Protein AF-A0A6P0NTL2-F1 (afdb_monomer_lite)

Radius of gyration: 44.3 Å; chains: 1; bounding box: 153×53×89 Å

Secondary structure (DSSP, 8-state):
------------------PPPP-HHHHHHHHHHHHHHHHHHHHTTPPP-HHHHHHHHTT-TT---HHHHHHHHHHHHHHHHHHHHHHHHHHHHHHHHHHHHHHHHHHHHHHHHTHHHHHHHHHHHHHHHHHHHHHHHTT-HHHHHHHHHHHHHHHHHHHSEEEETTEEEEEEEHHHH---PPEE-TTT--EE-GGGGGG-SS------TTSSHHHHHHHHHHHHHHHTTT----S-------THHHHHHHHHHHHTT-

pLDDT: mean 76.38, std 15.35, range [36.94, 97.38]

Sequence (258 aa):
MTLTIVLSWSWILPSYTQTPKPNIKSQQVIIQEIKDYAERHVENDKAMDSRLMIDLYEKNSVGLTTPKITKIYEEEYTRLKEEKDSNLWEKINDDIFYGLGWFAALALLILLVFKQAIDNWVTHFINTFGKWLYNQISGFELFWNFSLKRYKKGLINKHEPLKIPFRPNSSLSLQEIYVDLQFLEKANNEPINFYEIKKYNRLTIKGQPGAGKTLLLKYLVLSWAREKLKTSSNEDVPILLELYRLNDIEFSALNLKH

Structure (mmCIF, N/CA/C/O backbone):
data_AF-A0A6P0NTL2-F1
#
_entry.id   AF-A0A6P0NTL2-F1
#
loop_
_atom_site.group_PDB
_atom_site.id
_atom_site.type_symbol
_atom_site.label_atom_id
_atom_site.label_alt_id
_atom_site.label_comp_id
_atom_site.label_asym_id
_atom_site.label_entity_id
_atom_site.label_seq_id
_atom_site.pdbx_PDB_ins_code
_atom_site.Cartn_x
_atom_site.Cartn_y
_atom_site.Cartn_z
_atom_site.occupancy
_atom_site.B_iso_or_equiv
_atom_site.auth_seq_id
_atom_site.auth_comp_id
_atom_site.auth_asym_id
_atom_site.auth_atom_id
_atom_site.pdbx_PDB_model_num
ATOM 1 N N . MET A 1 1 ? 110.880 25.994 -41.266 1.00 43.38 1 MET A N 1
ATOM 2 C CA . MET A 1 1 ? 110.801 27.432 -40.911 1.00 43.38 1 MET A CA 1
ATOM 3 C C . MET A 1 1 ? 109.993 28.083 -42.024 1.00 43.38 1 MET A C 1
ATOM 5 O O . MET A 1 1 ? 110.368 27.862 -43.159 1.00 43.38 1 MET A O 1
ATOM 9 N N . THR A 1 2 ? 108.851 28.737 -41.845 1.00 36.94 2 THR A N 1
ATOM 10 C CA . THR A 1 2 ? 108.338 29.613 -40.779 1.00 36.94 2 THR A CA 1
ATOM 11 C C . THR A 1 2 ? 106.802 29.499 -40.672 1.00 36.94 2 THR A C 1
ATOM 13 O O . THR A 1 2 ? 106.148 28.906 -41.523 1.00 36.94 2 THR A O 1
ATOM 16 N N . LEU A 1 3 ? 106.259 30.030 -39.576 1.00 39.06 3 LEU A N 1
ATOM 17 C CA . LEU A 1 3 ? 104.885 29.934 -39.076 1.00 39.06 3 LEU A CA 1
ATOM 18 C C . LEU A 1 3 ? 104.180 31.296 -39.204 1.00 39.06 3 LEU A C 1
ATOM 20 O O . LEU A 1 3 ? 104.787 32.283 -38.805 1.00 39.06 3 LEU A O 1
ATOM 24 N N . THR A 1 4 ? 102.923 31.336 -39.670 1.00 41.62 4 THR A N 1
ATOM 25 C CA . THR A 1 4 ? 101.962 32.462 -39.519 1.00 41.62 4 THR A CA 1
ATOM 26 C C . THR A 1 4 ? 100.529 31.957 -39.797 1.00 41.62 4 THR A C 1
ATOM 28 O O . THR A 1 4 ? 100.196 31.615 -40.924 1.00 41.62 4 THR A O 1
ATOM 31 N N . ILE A 1 5 ? 99.760 31.579 -38.767 1.00 49.25 5 ILE A N 1
ATOM 32 C CA . ILE A 1 5 ? 98.671 32.335 -38.097 1.00 49.25 5 ILE A CA 1
ATOM 33 C C . ILE A 1 5 ? 97.555 32.804 -39.053 1.00 49.25 5 ILE A C 1
ATOM 35 O O . ILE A 1 5 ? 97.710 33.798 -39.755 1.00 49.25 5 ILE A O 1
ATOM 39 N N . VAL A 1 6 ? 96.392 32.141 -38.985 1.00 40.91 6 VAL A N 1
ATOM 40 C CA . VAL A 1 6 ? 95.116 32.631 -39.535 1.00 40.91 6 VAL A CA 1
ATOM 41 C C . VAL A 1 6 ? 94.148 32.831 -38.370 1.00 40.91 6 VAL A C 1
ATOM 43 O O . VAL A 1 6 ? 93.755 31.872 -37.707 1.00 40.91 6 VAL A O 1
ATOM 46 N N . LEU A 1 7 ? 93.817 34.097 -38.097 1.00 42.19 7 LEU A N 1
ATOM 47 C CA . LEU A 1 7 ? 92.833 34.497 -37.095 1.00 42.19 7 LEU A CA 1
ATOM 48 C C . LEU A 1 7 ? 91.415 34.125 -37.545 1.00 42.19 7 LEU A C 1
ATOM 50 O O . LEU A 1 7 ? 90.968 34.473 -38.635 1.00 42.19 7 LEU A O 1
ATOM 54 N N . SER A 1 8 ? 90.711 33.467 -36.634 1.00 43.66 8 SER A N 1
ATOM 55 C CA . SER A 1 8 ? 89.276 33.216 -36.625 1.00 43.66 8 SER A CA 1
ATOM 56 C C . SER A 1 8 ? 88.457 34.505 -36.513 1.00 43.66 8 SER A C 1
ATOM 58 O O . SER A 1 8 ? 88.701 35.302 -35.606 1.00 43.66 8 SER A O 1
ATOM 60 N N . TRP A 1 9 ? 87.395 34.625 -37.314 1.00 42.00 9 TRP A N 1
ATOM 61 C CA . TRP A 1 9 ? 86.224 35.416 -36.934 1.00 42.00 9 TRP A CA 1
ATOM 62 C C . TRP A 1 9 ? 84.987 34.525 -36.926 1.00 42.00 9 TRP A C 1
ATOM 64 O O . TRP A 1 9 ? 84.458 34.123 -37.958 1.00 42.00 9 TRP A O 1
ATOM 74 N N . SER A 1 10 ? 84.563 34.194 -35.713 1.00 42.47 10 SER A N 1
ATOM 75 C CA . SER A 1 10 ? 83.345 33.461 -35.411 1.00 42.47 10 SER A CA 1
ATOM 76 C C . SER A 1 10 ? 82.160 34.417 -35.506 1.00 42.47 10 SER A C 1
ATOM 78 O O . SER A 1 10 ? 81.996 35.286 -34.651 1.00 42.47 10 SER A O 1
ATOM 80 N N . TRP A 1 11 ? 81.314 34.262 -36.521 1.00 42.12 11 TRP A N 1
ATOM 81 C CA . TRP A 1 11 ? 79.959 34.810 -36.482 1.00 42.12 11 TRP A CA 1
ATOM 82 C C . TRP A 1 11 ? 79.031 33.720 -35.956 1.00 42.12 11 TRP A C 1
ATOM 84 O O . TRP A 1 11 ? 78.677 32.780 -36.663 1.00 42.12 11 TRP A O 1
ATOM 94 N N . ILE A 1 12 ? 78.678 33.828 -34.676 1.00 51.78 12 ILE A N 1
ATOM 95 C CA . ILE A 1 12 ? 77.619 33.026 -34.067 1.00 51.78 12 ILE A CA 1
ATOM 96 C C . ILE A 1 12 ? 76.300 33.589 -34.598 1.00 51.78 12 ILE A C 1
ATOM 98 O O . ILE A 1 12 ? 75.838 34.634 -34.144 1.00 51.78 12 ILE A O 1
ATOM 102 N N . LEU A 1 13 ? 75.705 32.920 -35.584 1.00 46.88 13 LEU A N 1
ATOM 103 C CA . LEU A 1 13 ? 74.313 33.169 -35.947 1.00 46.88 13 LEU A CA 1
ATOM 104 C C . LEU A 1 13 ? 73.412 32.563 -34.857 1.00 46.88 13 LEU A C 1
ATOM 106 O O . LEU A 1 13 ? 73.656 31.426 -34.438 1.00 46.88 13 LEU A O 1
ATOM 110 N N . PRO A 1 14 ? 72.372 33.277 -34.387 1.00 45.47 14 PRO A N 1
ATOM 111 C CA . PRO A 1 14 ? 71.410 32.706 -33.460 1.00 45.47 14 PRO A CA 1
ATOM 112 C C . PRO A 1 14 ? 70.715 31.532 -34.151 1.00 45.47 14 PRO A C 1
ATOM 114 O O . PRO A 1 14 ? 70.102 31.679 -35.209 1.00 45.47 14 PRO A O 1
ATOM 117 N N . SER A 1 15 ? 70.835 30.345 -33.560 1.00 39.09 15 SER A N 1
ATOM 118 C CA . SER A 1 15 ? 70.043 29.193 -33.973 1.00 39.09 15 SER A CA 1
ATOM 119 C C . SER A 1 15 ? 68.590 29.485 -33.623 1.00 39.09 15 SER A C 1
ATOM 121 O O . SER A 1 15 ? 68.189 29.388 -32.466 1.00 39.09 15 SER A O 1
ATOM 123 N N . TYR A 1 16 ? 67.808 29.885 -34.623 1.00 46.59 16 TYR A N 1
ATOM 124 C CA . TYR A 1 16 ? 66.357 29.891 -34.525 1.00 46.59 16 TYR A CA 1
ATOM 125 C C . TYR A 1 16 ? 65.905 28.456 -34.255 1.00 46.59 16 TYR A C 1
ATOM 127 O O . TYR A 1 16 ? 66.061 27.574 -35.100 1.00 46.59 16 TYR A O 1
ATOM 135 N N . THR A 1 17 ? 65.360 28.219 -33.066 1.00 38.03 17 THR A N 1
ATOM 136 C CA . THR A 1 17 ? 64.653 26.990 -32.723 1.00 38.03 17 THR A CA 1
ATOM 137 C C . THR A 1 17 ? 63.490 26.842 -33.700 1.00 38.03 17 THR A C 1
ATOM 139 O O . THR A 1 17 ? 62.501 27.570 -33.624 1.00 38.03 17 THR A O 1
ATOM 142 N N . GLN A 1 18 ? 63.622 25.932 -34.666 1.00 44.38 18 GLN A N 1
ATOM 143 C CA . GLN A 1 18 ? 62.514 25.548 -35.529 1.00 44.38 18 GLN A CA 1
ATOM 144 C C . GLN A 1 18 ? 61.495 24.806 -34.662 1.00 44.38 18 GLN A C 1
ATOM 146 O O . GLN A 1 18 ? 61.740 23.688 -34.213 1.00 44.38 18 GLN A O 1
ATOM 151 N N . THR A 1 19 ? 60.354 25.436 -34.401 1.00 45.72 19 THR A N 1
ATOM 152 C CA . THR A 1 19 ? 59.169 24.725 -33.924 1.00 45.72 19 THR A CA 1
ATOM 153 C C . THR A 1 19 ? 58.758 23.702 -34.991 1.00 45.72 19 THR A C 1
ATOM 155 O O . THR A 1 19 ? 58.735 24.037 -36.181 1.00 45.72 19 THR A O 1
ATOM 158 N N . PRO A 1 20 ? 58.471 22.442 -34.615 1.00 51.50 20 PRO A N 1
ATOM 159 C CA . PRO A 1 20 ? 58.126 21.407 -35.579 1.00 51.50 20 PRO A CA 1
ATOM 160 C C . PRO A 1 20 ? 56.843 21.796 -36.319 1.00 51.50 20 PRO A C 1
ATOM 162 O O . PRO A 1 20 ? 55.795 22.024 -35.716 1.00 51.50 20 PRO A O 1
ATOM 165 N N . LYS A 1 21 ? 56.937 21.888 -37.648 1.00 46.50 21 LYS A N 1
ATOM 166 C CA . LYS A 1 21 ? 55.790 22.098 -38.537 1.00 46.50 21 LYS A CA 1
ATOM 167 C C . LYS A 1 21 ? 54.864 20.876 -38.421 1.00 46.50 21 LYS A C 1
ATOM 169 O O . LYS A 1 21 ? 55.343 19.765 -38.661 1.00 46.50 21 LYS A O 1
ATOM 174 N N . PRO A 1 22 ? 53.572 21.035 -38.083 1.00 55.38 22 PRO A N 1
ATOM 175 C CA . PRO A 1 22 ? 52.660 19.904 -37.983 1.00 55.38 22 PRO A CA 1
ATOM 176 C C . PRO A 1 22 ? 52.512 19.237 -39.354 1.00 55.38 22 PRO A C 1
ATOM 178 O O . PRO A 1 22 ? 52.209 19.885 -40.358 1.00 55.38 22 PRO A O 1
ATOM 181 N N . ASN A 1 23 ? 52.759 17.929 -39.405 1.00 66.12 23 ASN A N 1
ATOM 182 C CA . ASN A 1 23 ? 52.547 17.131 -40.603 1.00 66.12 23 ASN A CA 1
ATOM 183 C C . ASN A 1 23 ? 51.031 16.938 -40.799 1.00 66.12 23 ASN A C 1
ATOM 185 O O . ASN A 1 23 ? 50.383 16.131 -40.134 1.00 66.12 23 ASN A O 1
ATOM 189 N N . ILE A 1 24 ? 50.459 17.731 -41.707 1.00 66.44 24 ILE A N 1
ATOM 190 C CA . ILE A 1 24 ? 49.012 17.826 -41.965 1.00 66.44 24 ILE A CA 1
ATOM 191 C C . ILE A 1 24 ? 48.412 16.464 -42.355 1.00 66.44 24 ILE A C 1
ATOM 193 O O . ILE A 1 24 ? 47.285 16.156 -41.972 1.00 66.44 24 ILE A O 1
ATOM 197 N N . LYS A 1 25 ? 49.175 15.610 -43.055 1.00 71.50 25 LYS A N 1
ATOM 198 C CA . LYS A 1 25 ? 48.709 14.274 -43.460 1.00 71.50 25 LYS A CA 1
ATOM 199 C C . LYS A 1 25 ? 48.507 13.349 -42.260 1.00 71.50 25 LYS A C 1
ATOM 201 O O . LYS A 1 25 ?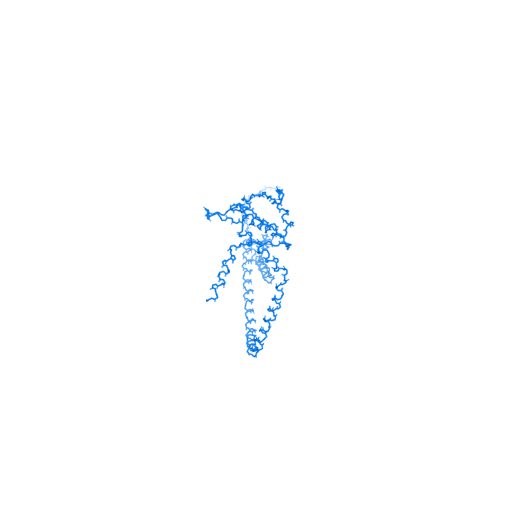 47.483 12.686 -42.181 1.00 71.50 25 LYS A O 1
ATOM 206 N N . SER A 1 26 ? 49.434 13.334 -41.299 1.00 78.38 26 SER A N 1
ATOM 207 C CA . SER A 1 26 ? 49.289 12.507 -40.089 1.00 78.38 26 SER A CA 1
ATOM 208 C C . SER A 1 26 ? 48.173 13.001 -39.168 1.00 78.38 26 SER A C 1
ATOM 210 O O . SER A 1 26 ? 47.533 12.200 -38.496 1.00 78.38 26 SER A O 1
ATOM 212 N N . GLN A 1 27 ? 47.902 14.309 -39.157 1.00 83.88 27 GLN A N 1
ATOM 213 C CA . GLN A 1 27 ? 46.791 14.864 -38.385 1.00 83.88 27 GLN A CA 1
ATOM 214 C C . GLN A 1 27 ? 45.434 14.411 -38.939 1.00 83.88 27 GLN A C 1
ATOM 216 O O . GLN A 1 27 ? 44.544 14.068 -38.168 1.00 83.88 27 GLN A O 1
ATOM 221 N N . GLN A 1 28 ? 45.281 14.373 -40.265 1.00 87.94 28 GLN A N 1
ATOM 222 C CA . GLN A 1 28 ? 44.054 13.899 -40.910 1.00 87.94 28 GLN A CA 1
ATOM 223 C C . GLN A 1 28 ? 43.777 12.417 -40.637 1.00 87.94 28 GLN A C 1
ATOM 225 O O . GLN A 1 28 ? 42.622 12.060 -40.437 1.00 87.94 28 GLN A O 1
ATOM 230 N N . VAL A 1 29 ? 44.818 11.580 -40.564 1.00 90.12 29 VAL A N 1
ATOM 231 C CA . VAL A 1 29 ? 44.675 10.152 -40.225 1.00 90.12 29 VAL A CA 1
ATOM 232 C C . VAL A 1 29 ? 44.056 9.979 -38.838 1.00 90.12 29 VAL A C 1
ATOM 234 O O . VAL A 1 29 ? 43.054 9.291 -38.705 1.00 90.12 29 VAL A O 1
ATOM 237 N N . ILE A 1 30 ? 44.577 10.676 -37.824 1.00 89.69 30 ILE A N 1
ATOM 238 C CA . ILE A 1 30 ? 44.046 10.581 -36.452 1.00 89.69 30 ILE A CA 1
ATOM 239 C C . ILE A 1 30 ? 42.611 11.116 -36.366 1.00 89.69 30 ILE A C 1
ATOM 241 O O . ILE A 1 30 ? 41.776 10.545 -35.673 1.00 89.69 30 ILE A O 1
ATOM 245 N N . ILE A 1 31 ? 42.296 12.193 -37.092 1.00 93.19 31 ILE A N 1
ATOM 246 C CA . ILE A 1 31 ? 40.921 12.711 -37.165 1.00 93.19 31 ILE A CA 1
ATOM 247 C C . ILE A 1 31 ? 39.977 11.664 -37.760 1.00 93.19 31 ILE A C 1
ATOM 249 O O . ILE A 1 31 ? 38.865 11.509 -37.259 1.00 93.19 31 ILE A O 1
ATOM 253 N N . GLN A 1 32 ? 40.409 10.955 -38.804 1.00 94.12 32 GLN A N 1
ATOM 254 C CA . GLN A 1 32 ? 39.605 9.904 -39.413 1.00 94.12 32 GLN A CA 1
ATOM 255 C C . GLN A 1 32 ? 39.390 8.740 -38.445 1.00 94.12 32 GLN A C 1
ATOM 257 O O . GLN A 1 32 ? 38.253 8.336 -38.247 1.00 94.12 32 GLN A O 1
ATOM 262 N N . GLU A 1 33 ? 40.432 8.275 -37.753 1.00 93.44 33 GLU A N 1
ATOM 263 C CA . GLU A 1 33 ? 40.288 7.193 -36.770 1.00 93.44 33 GLU A CA 1
ATOM 264 C C . GLU A 1 33 ? 39.286 7.538 -35.656 1.00 93.44 33 GLU A C 1
ATOM 266 O O . GLU A 1 33 ? 38.478 6.694 -35.265 1.00 93.44 33 GLU A O 1
ATOM 271 N N . ILE A 1 34 ? 39.299 8.785 -35.166 1.00 94.69 34 ILE A N 1
ATOM 272 C CA . ILE A 1 34 ? 38.336 9.277 -34.168 1.00 94.69 34 ILE A CA 1
ATOM 273 C C . ILE A 1 34 ? 36.900 9.226 -34.717 1.00 94.69 34 ILE A C 1
ATOM 275 O O . ILE A 1 34 ? 35.981 8.824 -34.000 1.00 94.69 34 ILE A O 1
ATOM 279 N N . LYS A 1 35 ? 36.696 9.602 -35.986 1.00 96.88 35 LYS A N 1
ATOM 280 C CA . LYS A 1 35 ? 35.385 9.510 -36.647 1.00 96.88 35 LYS A CA 1
ATOM 281 C C . LYS A 1 35 ? 34.939 8.059 -36.820 1.00 96.88 35 LYS A C 1
ATOM 283 O O . LYS A 1 35 ? 33.798 7.744 -36.502 1.00 96.88 35 LYS A O 1
ATOM 288 N N . ASP A 1 36 ? 35.848 7.167 -37.204 1.00 96.19 36 ASP A N 1
ATOM 289 C CA . ASP A 1 36 ? 35.548 5.738 -37.339 1.00 96.19 36 ASP A CA 1
ATOM 290 C C . ASP A 1 36 ? 35.161 5.118 -35.978 1.00 96.19 36 ASP A C 1
ATOM 292 O O . ASP A 1 36 ? 34.350 4.194 -35.901 1.00 96.19 36 ASP A O 1
ATOM 296 N N . TYR A 1 37 ? 35.725 5.610 -34.866 1.00 95.38 37 TYR A N 1
ATOM 297 C CA . TYR A 1 37 ? 35.283 5.222 -33.520 1.00 95.38 37 TYR A CA 1
ATOM 298 C C . TYR A 1 37 ? 33.858 5.686 -33.214 1.00 95.38 37 TYR A C 1
ATOM 300 O O . TYR A 1 37 ? 33.090 4.916 -32.630 1.00 95.38 37 TYR A O 1
ATOM 308 N N . ALA A 1 38 ? 33.503 6.915 -33.596 1.00 96.00 38 ALA A N 1
ATOM 309 C CA . ALA A 1 38 ? 32.146 7.430 -33.444 1.00 96.00 38 ALA A CA 1
ATOM 310 C C . ALA A 1 38 ? 31.140 6.585 -34.241 1.00 96.00 38 ALA A C 1
ATOM 312 O O . ALA A 1 38 ? 30.134 6.154 -33.677 1.00 96.00 38 ALA A O 1
ATOM 313 N N . GLU A 1 39 ? 31.462 6.259 -35.495 1.00 96.19 39 GLU A N 1
ATOM 314 C CA . GLU A 1 39 ? 30.659 5.382 -36.354 1.00 96.19 39 GLU A CA 1
ATOM 315 C C . GLU A 1 39 ? 30.432 4.015 -35.712 1.00 96.19 39 GLU A C 1
ATOM 317 O O . GLU A 1 39 ? 29.288 3.633 -35.468 1.00 96.19 39 GLU A O 1
ATOM 322 N N . ARG A 1 40 ? 31.502 3.329 -35.289 1.00 95.06 40 ARG A N 1
ATOM 323 C CA . ARG A 1 40 ? 31.376 2.033 -34.604 1.00 95.06 40 ARG A CA 1
ATOM 324 C C . ARG A 1 40 ? 30.529 2.111 -33.338 1.00 95.06 40 ARG A C 1
ATOM 326 O O . ARG A 1 40 ? 29.839 1.144 -33.018 1.00 95.06 40 ARG A O 1
ATOM 333 N N . HIS A 1 41 ? 30.602 3.197 -32.570 1.00 95.44 41 HIS A N 1
ATOM 334 C CA . HIS A 1 41 ? 29.786 3.326 -31.362 1.00 95.44 41 HIS A CA 1
ATOM 335 C C . HIS A 1 41 ? 28.303 3.484 -31.704 1.00 95.44 41 HIS A C 1
ATOM 337 O O . HIS A 1 41 ? 27.476 2.823 -31.081 1.00 95.44 41 HIS A O 1
ATOM 343 N N . VAL A 1 42 ? 27.972 4.283 -32.719 1.00 94.69 42 VAL A N 1
ATOM 344 C CA . VAL A 1 42 ? 26.589 4.465 -33.172 1.00 94.69 42 VAL A CA 1
ATOM 345 C C . VAL A 1 42 ? 26.035 3.191 -33.813 1.00 94.69 42 VAL A C 1
ATOM 347 O O . VAL A 1 42 ? 24.916 2.786 -33.494 1.00 94.69 42 VAL A O 1
ATOM 350 N N . GLU A 1 43 ? 26.802 2.511 -34.665 1.00 92.81 43 GLU A N 1
ATOM 351 C CA . GLU A 1 43 ? 26.394 1.245 -35.286 1.00 92.81 43 GLU A CA 1
ATOM 352 C C . GLU A 1 43 ? 26.079 0.174 -34.238 1.00 92.81 43 GLU A C 1
ATOM 354 O O . GLU A 1 43 ? 25.039 -0.476 -34.319 1.00 92.81 43 GLU A O 1
ATOM 359 N N . ASN A 1 44 ? 26.931 0.053 -33.214 1.00 93.44 44 ASN A N 1
ATOM 360 C CA . ASN A 1 44 ? 26.799 -0.946 -32.151 1.00 93.44 44 ASN A CA 1
ATOM 361 C C . ASN A 1 44 ? 25.952 -0.483 -30.949 1.00 93.44 44 ASN A C 1
ATOM 363 O O . ASN A 1 44 ? 25.999 -1.128 -29.901 1.00 93.44 44 ASN A O 1
ATOM 367 N N . ASP A 1 45 ? 25.233 0.639 -31.061 1.00 91.38 45 ASP A N 1
ATOM 368 C CA . ASP A 1 45 ? 24.387 1.208 -29.997 1.00 91.38 45 ASP A CA 1
ATOM 369 C C . ASP A 1 45 ? 25.113 1.398 -28.649 1.00 91.38 45 ASP A C 1
ATOM 371 O O . ASP A 1 45 ? 24.531 1.293 -27.566 1.00 91.38 45 ASP A O 1
ATOM 375 N N . LYS A 1 46 ? 26.413 1.695 -28.704 1.00 93.62 46 LYS A N 1
ATOM 376 C CA . LYS A 1 46 ? 27.213 2.029 -27.526 1.00 93.62 46 LYS A CA 1
ATOM 377 C C . LYS A 1 46 ? 27.025 3.492 -27.171 1.00 93.62 46 LYS A C 1
ATOM 379 O O . LYS A 1 46 ? 27.045 4.351 -28.045 1.00 93.62 46 LYS A O 1
ATOM 384 N N . ALA A 1 47 ? 26.921 3.773 -25.875 1.00 92.81 47 ALA A N 1
ATOM 385 C CA . ALA A 1 47 ? 26.900 5.142 -25.382 1.00 92.81 47 ALA A CA 1
ATOM 386 C C . ALA A 1 47 ? 28.173 5.907 -25.790 1.00 92.81 47 ALA A C 1
ATOM 388 O O . ALA A 1 47 ? 29.259 5.332 -25.918 1.00 92.81 47 ALA A O 1
ATOM 389 N N . MET A 1 48 ? 28.020 7.218 -25.969 1.00 94.88 48 MET A N 1
ATOM 390 C CA . MET A 1 48 ? 29.118 8.143 -26.233 1.00 94.88 48 MET A CA 1
ATOM 391 C C . MET A 1 48 ? 30.167 8.055 -25.116 1.00 94.88 48 MET A C 1
ATOM 393 O O . MET A 1 48 ? 29.827 8.160 -23.937 1.00 94.88 48 MET A O 1
ATOM 397 N N . ASP A 1 49 ? 31.437 7.889 -25.490 1.00 94.19 49 ASP A N 1
ATOM 398 C CA . ASP A 1 49 ? 32.554 7.789 -24.546 1.00 94.19 49 ASP A CA 1
ATOM 399 C C . ASP A 1 49 ? 33.720 8.687 -24.973 1.00 94.19 49 ASP A C 1
ATOM 401 O O . ASP A 1 49 ? 34.718 8.253 -25.552 1.00 94.19 49 ASP A O 1
ATOM 405 N N . SER A 1 50 ? 33.591 9.980 -24.673 1.00 93.88 50 SER A N 1
ATOM 406 C CA . SER A 1 50 ? 34.638 10.963 -24.958 1.00 93.88 50 SER A CA 1
ATOM 407 C C . SER A 1 50 ? 35.917 10.700 -24.158 1.00 93.88 50 SER A C 1
ATOM 409 O O . SER A 1 50 ? 36.992 11.090 -24.604 1.00 93.88 50 SER A O 1
ATOM 411 N N . ARG A 1 51 ? 35.831 10.036 -22.992 1.00 92.88 51 ARG A N 1
ATOM 412 C CA . ARG A 1 51 ? 37.004 9.733 -22.153 1.00 92.88 51 ARG A CA 1
ATOM 413 C C . ARG A 1 51 ? 37.907 8.713 -22.825 1.00 92.88 51 ARG A C 1
ATOM 415 O O . ARG A 1 51 ? 39.112 8.931 -22.861 1.00 92.88 51 ARG A O 1
ATOM 422 N N . LEU A 1 52 ? 37.327 7.690 -23.451 1.00 92.75 52 LEU A N 1
ATOM 423 C CA . LEU A 1 52 ? 38.081 6.733 -24.256 1.00 92.75 52 LEU A CA 1
ATOM 424 C C . LEU A 1 52 ? 38.908 7.430 -25.349 1.00 92.75 52 LEU A C 1
ATOM 426 O O . LEU A 1 52 ? 40.056 7.064 -25.582 1.00 92.75 52 LEU A O 1
ATOM 430 N N . MET A 1 53 ? 38.363 8.463 -26.001 1.00 93.75 53 MET A N 1
ATOM 431 C 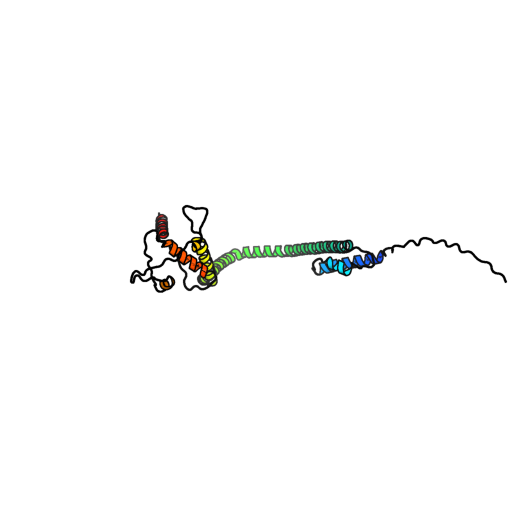CA . MET A 1 53 ? 39.099 9.204 -27.035 1.00 93.75 53 MET A CA 1
ATOM 432 C C . MET A 1 53 ? 40.263 10.012 -26.459 1.00 93.75 53 MET A C 1
ATOM 434 O O . MET A 1 53 ? 41.309 10.121 -27.097 1.00 93.75 53 MET A O 1
ATOM 438 N N . ILE A 1 54 ? 40.101 10.557 -25.250 1.00 91.31 54 ILE A N 1
ATOM 439 C CA . ILE A 1 54 ? 41.193 11.216 -24.528 1.00 91.31 54 ILE A CA 1
ATOM 440 C C . ILE A 1 54 ? 42.283 10.189 -24.217 1.00 91.31 54 ILE A C 1
ATOM 442 O O . ILE A 1 54 ? 43.426 10.401 -24.601 1.00 91.31 54 ILE A O 1
ATOM 446 N N . ASP A 1 55 ? 41.933 9.053 -23.616 1.00 93.06 55 ASP A N 1
ATOM 447 C CA . ASP A 1 55 ? 42.902 8.027 -23.215 1.00 93.06 55 ASP A CA 1
ATOM 448 C C . ASP A 1 55 ? 43.702 7.474 -24.408 1.00 93.06 55 ASP A C 1
ATOM 450 O O . ASP A 1 55 ? 44.907 7.235 -24.303 1.00 93.06 55 ASP A O 1
ATOM 454 N N . LEU A 1 56 ? 43.048 7.303 -25.562 1.00 90.94 56 LEU A N 1
ATOM 455 C CA . LEU A 1 56 ? 43.683 6.794 -26.778 1.00 90.94 56 LEU A CA 1
ATOM 456 C C . LEU A 1 56 ? 44.571 7.834 -27.479 1.00 90.94 56 LEU A C 1
ATOM 458 O O . LEU A 1 56 ? 45.591 7.462 -28.062 1.00 90.94 56 LEU A O 1
ATOM 462 N N . TYR A 1 57 ? 44.210 9.122 -27.432 1.00 90.94 57 TYR A N 1
ATOM 463 C CA . TYR A 1 57 ? 44.819 10.145 -28.292 1.00 90.94 57 TYR A CA 1
ATOM 464 C C . TYR A 1 57 ? 45.428 11.350 -27.557 1.00 90.94 57 TYR A C 1
ATOM 466 O O . TYR A 1 57 ? 45.971 12.232 -28.219 1.00 90.94 57 TYR A O 1
ATOM 474 N N . GLU A 1 58 ? 45.434 11.414 -26.223 1.00 87.75 58 GLU A N 1
ATOM 475 C CA . GLU A 1 58 ? 46.031 12.523 -25.451 1.00 87.75 58 GLU A CA 1
ATOM 476 C C . GLU A 1 58 ? 47.516 12.740 -25.793 1.00 87.75 58 GLU A C 1
ATOM 478 O O . GLU A 1 58 ? 47.965 13.873 -25.958 1.00 87.75 58 GLU A O 1
ATOM 483 N N . LYS A 1 59 ? 48.278 11.652 -25.970 1.00 87.75 59 LYS A N 1
ATOM 484 C CA . LYS A 1 59 ? 49.722 11.675 -26.280 1.00 87.75 59 LYS A CA 1
ATOM 485 C C . LYS A 1 59 ? 50.025 11.594 -27.779 1.00 87.75 59 LYS A C 1
ATOM 487 O O . LYS A 1 59 ? 51.059 11.059 -28.179 1.00 87.75 59 LYS A O 1
ATOM 492 N N . ASN A 1 60 ? 49.118 12.078 -28.621 1.00 84.56 60 ASN A N 1
ATOM 493 C CA . ASN A 1 60 ? 49.294 12.025 -30.067 1.00 84.56 60 ASN A CA 1
ATOM 494 C C . ASN A 1 60 ? 50.550 12.792 -30.533 1.00 84.56 60 ASN A C 1
ATOM 496 O O . ASN A 1 60 ? 50.904 13.846 -30.006 1.00 84.56 60 ASN A O 1
ATOM 500 N N . SER A 1 61 ? 51.199 12.287 -31.582 1.00 77.69 61 SER A N 1
ATOM 501 C CA . SER A 1 61 ? 52.418 12.871 -32.162 1.00 77.69 61 SER A CA 1
ATOM 502 C C . SER A 1 61 ? 52.167 14.102 -33.044 1.00 77.69 61 SER A C 1
ATOM 504 O O . SER A 1 61 ? 53.113 14.671 -33.590 1.00 77.69 61 SER A O 1
ATOM 506 N N . VAL A 1 62 ? 50.905 14.518 -33.201 1.00 83.56 62 VAL A N 1
ATOM 507 C CA . VAL A 1 62 ? 50.473 15.558 -34.152 1.00 83.56 62 VAL A CA 1
ATOM 508 C C . VAL A 1 62 ? 50.019 16.858 -33.480 1.00 83.56 62 VAL A C 1
ATOM 510 O O . VAL A 1 62 ? 49.657 17.804 -34.175 1.00 83.56 62 VAL A O 1
ATOM 513 N N . GLY A 1 63 ? 50.053 16.928 -32.146 1.00 81.06 63 GLY A N 1
ATOM 514 C CA . GLY A 1 63 ? 49.718 18.127 -31.374 1.00 81.06 63 GLY A CA 1
ATOM 515 C C . GLY A 1 63 ? 48.222 18.459 -31.301 1.00 81.06 63 GLY A C 1
ATOM 516 O O . GLY A 1 63 ? 47.870 19.612 -31.051 1.00 81.06 63 GLY A O 1
ATOM 517 N N . LEU A 1 64 ? 47.329 17.490 -31.526 1.00 85.62 64 LEU A N 1
ATOM 518 C CA . LEU A 1 64 ? 45.894 17.670 -31.293 1.00 85.62 64 LEU A CA 1
ATOM 519 C C . LEU A 1 64 ? 45.628 17.815 -29.793 1.00 85.62 64 LEU A C 1
ATOM 521 O O . LEU A 1 64 ? 46.060 16.989 -28.993 1.00 85.62 64 LEU A O 1
ATOM 525 N N . THR A 1 65 ? 44.906 18.866 -29.410 1.00 90.31 65 THR A N 1
ATOM 526 C CA . THR A 1 65 ? 44.560 19.112 -28.009 1.00 90.31 65 THR A CA 1
ATOM 527 C C . THR A 1 65 ? 43.372 18.255 -27.583 1.00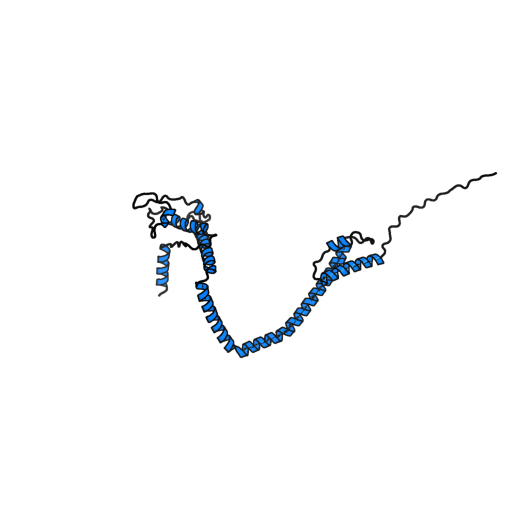 90.31 65 THR A C 1
ATOM 529 O O . THR A 1 65 ? 42.471 17.983 -28.380 1.00 90.31 65 THR A O 1
ATOM 532 N N . THR A 1 66 ? 43.321 17.894 -26.302 1.00 90.69 66 THR A N 1
ATOM 533 C CA . THR A 1 66 ? 42.218 17.132 -25.696 1.00 90.69 66 THR A CA 1
ATOM 534 C C . THR A 1 66 ? 40.830 17.695 -26.037 1.00 90.69 66 THR A C 1
ATOM 536 O O . THR A 1 66 ? 39.996 16.926 -26.510 1.00 90.69 66 THR A O 1
ATOM 539 N N . PRO A 1 67 ? 40.568 19.019 -25.939 1.00 92.69 67 PRO A N 1
ATOM 540 C CA . PRO A 1 67 ? 39.263 19.576 -26.305 1.00 92.69 67 PRO A CA 1
ATOM 541 C C . PRO A 1 67 ? 38.935 19.443 -27.796 1.00 92.69 67 PRO A C 1
ATOM 543 O O . PRO A 1 67 ? 37.770 19.412 -28.179 1.00 92.69 67 PRO A O 1
ATOM 546 N N . LYS A 1 68 ? 39.954 19.403 -28.665 1.00 91.62 68 LYS A N 1
ATOM 547 C CA . LYS A 1 68 ? 39.746 19.234 -30.105 1.00 91.62 68 LYS A CA 1
ATOM 548 C C . LYS A 1 68 ? 39.416 17.782 -30.446 1.00 91.62 68 LYS A C 1
ATOM 550 O O . LYS A 1 68 ? 38.572 17.565 -31.308 1.00 91.62 68 LYS A O 1
ATOM 555 N N . ILE A 1 69 ? 40.048 16.827 -29.764 1.00 92.44 69 ILE A N 1
ATOM 556 C CA . ILE A 1 69 ? 39.787 15.387 -29.898 1.00 92.44 69 ILE A CA 1
ATOM 557 C C . ILE A 1 69 ? 38.348 15.071 -29.486 1.00 92.44 69 ILE A C 1
ATOM 559 O O . ILE A 1 69 ? 37.602 14.505 -30.283 1.00 92.44 69 ILE A O 1
ATOM 563 N N . THR A 1 70 ? 37.938 15.496 -28.286 1.00 94.62 70 THR A N 1
ATOM 564 C CA . THR A 1 70 ? 36.576 15.246 -27.790 1.00 94.62 70 THR A CA 1
ATOM 565 C C . THR A 1 70 ? 35.536 15.889 -28.690 1.00 94.62 70 THR A C 1
ATOM 567 O O . THR A 1 70 ? 34.581 15.229 -29.075 1.00 94.62 70 THR A O 1
ATOM 570 N N . LYS A 1 71 ? 35.761 17.136 -29.117 1.00 96.31 71 LYS A N 1
ATOM 571 C CA . LYS A 1 71 ? 34.831 17.846 -29.997 1.00 96.31 71 LYS A CA 1
ATOM 572 C C . LYS A 1 71 ? 34.597 17.113 -31.321 1.00 96.31 71 LYS A C 1
ATOM 574 O O . LYS A 1 71 ? 33.454 16.970 -31.729 1.00 96.31 71 LYS A O 1
ATOM 579 N N . ILE A 1 72 ? 35.659 16.644 -31.981 1.00 95.62 72 ILE A N 1
ATOM 580 C CA . ILE A 1 72 ? 35.537 15.914 -33.256 1.00 95.62 72 ILE A CA 1
ATOM 581 C C . ILE A 1 72 ? 34.722 14.632 -33.068 1.00 95.62 72 ILE A C 1
ATOM 583 O O . ILE A 1 72 ? 33.857 14.334 -33.886 1.00 95.62 72 ILE A O 1
ATOM 587 N N . TYR A 1 73 ? 34.994 13.895 -31.993 1.00 97.25 73 TYR A N 1
ATOM 588 C CA . TYR A 1 73 ? 34.271 12.671 -31.671 1.00 97.25 73 TYR A CA 1
ATOM 589 C C . TYR A 1 73 ? 32.790 12.928 -31.364 1.00 97.25 73 TYR A C 1
ATOM 591 O O . TYR A 1 73 ? 31.921 12.283 -31.941 1.00 97.25 73 TYR A O 1
ATOM 599 N N . GLU A 1 74 ? 32.503 13.877 -30.472 1.00 97.19 74 GLU A N 1
ATOM 600 C CA . GLU A 1 74 ? 31.148 14.194 -30.009 1.00 97.19 74 GLU A CA 1
ATOM 601 C C . GLU A 1 74 ? 30.267 14.723 -31.145 1.00 97.19 74 GLU A C 1
ATOM 603 O O . GLU A 1 74 ? 29.113 14.308 -31.268 1.00 97.19 74 GLU A O 1
ATOM 608 N N . GLU A 1 75 ? 30.811 15.598 -32.000 1.00 97.38 75 GLU A N 1
ATOM 609 C CA . GLU A 1 75 ? 30.108 16.122 -33.177 1.00 97.38 75 GLU A CA 1
ATOM 610 C C . GLU A 1 75 ? 29.770 15.000 -34.168 1.00 97.38 75 GLU A C 1
ATOM 612 O O . GLU A 1 75 ? 28.628 14.901 -34.617 1.00 97.38 75 GLU A O 1
ATOM 617 N N . GLU A 1 76 ? 30.732 14.127 -34.481 1.00 96.31 76 GLU A N 1
ATOM 618 C CA . GLU A 1 76 ? 30.515 13.024 -35.423 1.00 96.31 76 GLU A CA 1
ATOM 619 C C . GLU A 1 76 ? 29.532 11.987 -34.868 1.00 96.31 76 GLU A C 1
ATOM 621 O O . GLU A 1 76 ? 28.613 11.568 -35.570 1.00 96.31 76 GLU A O 1
ATOM 626 N N . TYR A 1 77 ? 29.680 11.614 -33.593 1.00 96.81 77 TYR A N 1
ATOM 627 C CA . TYR A 1 77 ? 28.779 10.680 -32.921 1.00 96.81 77 TYR A CA 1
ATOM 628 C C . TYR A 1 77 ? 27.345 11.207 -32.933 1.00 96.81 77 TYR A C 1
ATOM 630 O O . TYR A 1 77 ? 26.418 10.467 -33.255 1.00 96.81 77 TYR A O 1
ATOM 638 N N . THR A 1 78 ? 27.154 12.485 -32.595 1.00 95.94 78 THR A N 1
ATOM 639 C CA . THR A 1 78 ? 25.819 13.092 -32.533 1.00 95.94 78 THR A CA 1
ATOM 640 C C . THR A 1 78 ? 25.175 13.116 -33.916 1.00 95.94 78 THR A C 1
ATOM 642 O O . THR A 1 78 ? 24.047 12.652 -34.058 1.00 95.94 78 THR A O 1
ATOM 645 N N . ARG A 1 79 ? 25.921 13.538 -34.949 1.00 95.81 79 ARG A N 1
ATOM 646 C CA . ARG A 1 79 ? 25.454 13.535 -36.344 1.00 95.81 79 ARG A CA 1
ATOM 647 C C . ARG A 1 79 ? 24.992 12.145 -36.788 1.00 95.81 79 ARG A C 1
ATOM 649 O O . ARG A 1 79 ? 23.885 11.992 -37.295 1.00 95.81 79 ARG A O 1
ATOM 656 N N . LEU A 1 80 ? 25.825 11.126 -36.571 1.00 95.44 80 LEU A N 1
ATOM 657 C CA . LEU A 1 80 ? 25.520 9.751 -36.972 1.00 95.44 80 LEU A CA 1
ATOM 658 C C . LEU A 1 80 ? 24.354 9.161 -36.171 1.00 95.44 80 LEU A C 1
ATOM 660 O O . LEU A 1 80 ? 23.550 8.403 -36.711 1.00 95.44 80 LEU A O 1
ATOM 664 N N . LYS A 1 81 ? 24.238 9.503 -34.883 1.00 94.38 81 LYS A N 1
ATOM 665 C CA . LYS A 1 81 ? 23.141 9.039 -34.032 1.00 94.38 81 LYS A CA 1
ATOM 666 C C . LYS A 1 81 ? 21.802 9.635 -34.468 1.00 94.38 81 LYS A C 1
ATOM 668 O O . LYS A 1 81 ? 20.827 8.894 -34.554 1.00 94.38 81 LYS A O 1
ATOM 673 N N . GLU A 1 82 ? 21.770 10.924 -34.800 1.00 92.94 82 GLU A N 1
ATOM 674 C CA . GLU A 1 82 ? 20.584 11.593 -35.347 1.00 92.94 82 GLU A CA 1
ATOM 675 C C . GLU A 1 82 ? 20.160 10.991 -36.695 1.00 92.94 82 GLU A C 1
ATOM 677 O O . GLU A 1 82 ? 18.980 10.701 -36.884 1.00 92.94 82 GLU A O 1
ATOM 682 N N . GLU A 1 83 ? 21.114 10.727 -37.598 1.00 91.00 83 GLU A N 1
ATOM 683 C CA . GLU A 1 83 ? 20.861 10.062 -38.887 1.00 91.00 83 GLU A CA 1
ATOM 684 C C . GLU A 1 83 ? 20.352 8.620 -38.716 1.00 91.00 83 GLU A C 1
ATOM 686 O O . GLU A 1 83 ? 19.446 8.184 -39.427 1.00 91.00 83 GLU A O 1
ATOM 691 N N . LYS A 1 84 ? 20.903 7.849 -37.771 1.00 89.06 84 LYS A N 1
ATOM 692 C CA . LYS A 1 84 ? 20.428 6.486 -37.485 1.00 89.06 84 LYS A CA 1
ATOM 693 C C . LYS A 1 84 ? 19.012 6.508 -36.912 1.00 89.06 84 LYS A C 1
ATOM 695 O O . LYS A 1 84 ? 18.164 5.732 -37.349 1.00 89.06 84 LYS A O 1
ATOM 700 N N . ASP A 1 85 ? 18.753 7.385 -35.946 1.00 86.88 85 ASP A N 1
ATOM 701 C CA . ASP A 1 85 ? 17.465 7.449 -35.260 1.00 86.88 85 ASP A CA 1
ATOM 702 C C . ASP A 1 85 ? 16.349 7.945 -36.204 1.00 86.88 85 ASP A C 1
ATOM 704 O O . ASP A 1 85 ? 15.257 7.378 -36.184 1.00 86.88 85 ASP A O 1
ATOM 708 N N . SER A 1 86 ? 16.604 8.919 -37.090 1.00 81.69 86 SER A N 1
ATOM 709 C CA . SER A 1 86 ? 15.619 9.376 -38.090 1.00 81.69 86 SER A CA 1
ATOM 710 C C . SER A 1 86 ? 15.241 8.282 -39.097 1.00 81.69 86 SER A C 1
ATOM 712 O O . SER A 1 86 ? 14.054 8.046 -39.322 1.00 81.69 86 SER A O 1
ATOM 714 N N . ASN A 1 87 ? 16.226 7.541 -39.617 1.00 81.50 87 ASN A N 1
ATOM 715 C CA . ASN A 1 87 ? 15.998 6.401 -40.512 1.00 81.50 87 ASN A CA 1
ATOM 716 C C . ASN A 1 87 ? 15.175 5.285 -39.844 1.00 81.50 87 ASN A C 1
ATOM 718 O O . ASN A 1 87 ? 14.351 4.634 -40.491 1.00 81.50 87 ASN A O 1
ATOM 722 N N . LEU A 1 88 ? 15.378 5.047 -38.541 1.00 79.00 88 LEU A N 1
ATOM 723 C CA . LEU A 1 88 ? 14.573 4.087 -37.781 1.00 79.00 88 LEU A CA 1
ATOM 724 C C . LEU A 1 88 ? 13.114 4.545 -37.664 1.00 79.00 88 LEU A C 1
ATOM 726 O O . LEU A 1 88 ? 12.215 3.728 -37.853 1.00 79.00 88 LEU A O 1
ATOM 730 N N . TRP A 1 89 ? 12.866 5.830 -37.397 1.00 74.00 89 TRP A N 1
ATOM 731 C CA . TRP A 1 89 ? 11.507 6.377 -37.327 1.00 74.00 89 TRP A CA 1
ATOM 732 C C . TRP A 1 89 ? 10.775 6.336 -38.671 1.00 74.00 89 TRP A C 1
ATOM 734 O O . TRP A 1 89 ? 9.596 5.983 -38.700 1.00 74.00 89 TRP A O 1
ATOM 744 N N . GLU A 1 90 ? 11.458 6.642 -39.776 1.00 73.62 90 GLU A N 1
ATOM 745 C CA . GLU A 1 90 ? 10.884 6.545 -41.125 1.00 73.62 90 GLU A CA 1
ATOM 746 C C . GLU A 1 90 ? 10.506 5.101 -41.469 1.00 73.62 90 GLU A C 1
ATOM 748 O O . GLU A 1 90 ? 9.371 4.835 -41.865 1.00 73.62 90 GLU A O 1
ATOM 753 N N . LYS A 1 91 ? 11.401 4.145 -41.197 1.00 71.81 91 LYS A N 1
ATOM 754 C CA . LYS A 1 91 ? 11.137 2.721 -41.433 1.00 71.81 91 LYS A CA 1
ATOM 755 C C . LYS A 1 91 ? 9.988 2.182 -40.576 1.00 71.81 91 LYS A C 1
ATOM 757 O O . LYS A 1 91 ? 9.168 1.409 -41.060 1.00 71.81 91 LYS A O 1
ATOM 762 N N . ILE A 1 92 ? 9.919 2.597 -39.309 1.00 70.31 92 ILE A N 1
ATOM 763 C CA . ILE A 1 92 ? 8.837 2.214 -38.394 1.00 70.31 92 ILE A CA 1
ATOM 764 C C . ILE A 1 92 ? 7.500 2.780 -38.876 1.00 70.31 92 ILE A C 1
ATOM 766 O O . ILE A 1 92 ? 6.516 2.048 -38.882 1.00 70.31 92 ILE A O 1
ATOM 770 N N . ASN A 1 93 ? 7.442 4.046 -39.296 1.00 71.00 93 ASN A N 1
ATOM 771 C CA . ASN A 1 93 ? 6.205 4.624 -39.817 1.00 71.00 93 ASN A CA 1
ATOM 772 C C . ASN A 1 93 ? 5.743 3.904 -41.090 1.00 71.00 93 ASN A C 1
ATOM 774 O O . ASN A 1 93 ? 4.588 3.482 -41.151 1.00 71.00 93 ASN A O 1
ATOM 778 N N . ASP A 1 94 ? 6.620 3.699 -42.070 1.00 67.56 94 ASP A N 1
ATOM 779 C CA . ASP A 1 94 ? 6.226 3.072 -43.336 1.00 67.56 94 ASP A CA 1
ATOM 780 C C . ASP A 1 94 ? 5.732 1.624 -43.149 1.00 67.56 94 ASP A C 1
ATOM 782 O O . ASP A 1 94 ? 4.674 1.269 -43.682 1.00 67.56 94 ASP A O 1
ATOM 786 N N . ASP A 1 95 ? 6.402 0.813 -42.316 1.00 67.00 95 ASP A N 1
ATOM 787 C CA . ASP A 1 95 ? 5.976 -0.568 -42.023 1.00 67.00 95 ASP A CA 1
ATOM 788 C C . ASP A 1 95 ? 4.667 -0.621 -41.209 1.00 67.00 95 ASP A C 1
ATOM 790 O O . ASP A 1 95 ? 3.797 -1.468 -41.451 1.00 67.00 95 ASP A O 1
ATOM 794 N N . ILE A 1 96 ? 4.487 0.296 -40.251 1.00 62.62 96 ILE A N 1
ATOM 795 C CA . ILE A 1 96 ? 3.288 0.359 -39.403 1.00 62.62 96 ILE A CA 1
ATOM 796 C C . ILE A 1 96 ? 2.064 0.797 -40.218 1.00 62.62 96 ILE A C 1
ATOM 798 O O . ILE A 1 96 ? 0.999 0.182 -40.098 1.00 62.62 96 ILE A O 1
ATOM 802 N N . PHE A 1 97 ? 2.184 1.826 -41.062 1.00 59.62 97 PHE A N 1
ATOM 803 C CA . PHE A 1 97 ? 1.040 2.388 -41.786 1.00 59.62 97 PHE A CA 1
ATOM 804 C C . PHE A 1 97 ? 0.593 1.532 -42.983 1.00 59.62 97 PHE A C 1
ATOM 806 O O . PHE A 1 97 ? -0.616 1.414 -43.205 1.00 59.62 97 PHE A O 1
ATOM 813 N N . TYR A 1 98 ? 1.503 0.858 -43.700 1.00 63.97 98 TYR A N 1
ATOM 814 C CA . TYR A 1 98 ? 1.118 -0.058 -44.789 1.00 63.97 98 TYR A CA 1
ATOM 815 C C . TYR A 1 98 ? 0.444 -1.346 -44.286 1.00 63.97 98 TYR A C 1
ATOM 817 O O . TYR A 1 98 ? -0.473 -1.857 -44.935 1.00 63.97 98 TYR A O 1
ATOM 825 N N . GLY A 1 99 ? 0.845 -1.859 -43.117 1.00 62.97 99 GLY A N 1
ATOM 826 C CA . GLY A 1 99 ? 0.246 -3.054 -42.517 1.00 62.97 99 GLY A CA 1
ATOM 827 C C . GLY A 1 99 ? -1.092 -2.786 -41.820 1.00 62.97 99 GLY A C 1
ATOM 828 O O . GLY A 1 99 ? -2.063 -3.521 -42.021 1.00 62.97 99 GLY A O 1
ATOM 829 N N . LEU A 1 100 ? -1.183 -1.721 -41.013 1.00 63.53 100 LEU A N 1
ATOM 830 C CA . LEU A 1 100 ? -2.344 -1.473 -40.147 1.00 63.53 100 LEU A CA 1
ATOM 831 C C . LEU A 1 100 ? -3.626 -1.101 -40.890 1.00 63.53 100 LEU A C 1
ATOM 833 O O . LEU A 1 100 ? -4.702 -1.406 -40.381 1.00 63.53 100 LEU A O 1
ATOM 837 N N . GLY A 1 101 ? -3.551 -0.484 -42.072 1.00 76.00 101 GLY A N 1
ATOM 838 C CA . GLY A 1 101 ? -4.753 -0.133 -42.839 1.00 76.00 101 GLY A CA 1
ATOM 839 C C . GLY A 1 101 ? -5.608 -1.362 -43.169 1.00 76.00 101 GLY A C 1
ATOM 840 O O . GLY A 1 101 ? -6.823 -1.363 -42.962 1.00 76.00 101 GLY A O 1
ATOM 841 N N . TRP A 1 102 ? -4.956 -2.453 -43.583 1.00 78.50 102 TRP A N 1
ATOM 842 C CA . TRP A 1 102 ? -5.620 -3.726 -43.858 1.00 78.50 102 TRP A CA 1
ATOM 843 C C . TRP A 1 102 ? -6.071 -4.440 -42.586 1.00 78.50 102 TRP A C 1
ATOM 845 O O . TRP A 1 102 ? -7.170 -4.990 -42.571 1.00 78.50 102 TRP A O 1
ATOM 855 N N . PHE A 1 103 ? -5.289 -4.394 -41.501 1.00 79.69 103 PHE A N 1
ATOM 856 C CA . PHE A 1 103 ? -5.716 -4.966 -40.219 1.00 79.69 103 PHE A CA 1
ATOM 857 C C . PHE A 1 103 ? -6.916 -4.231 -39.622 1.00 79.69 103 PHE A C 1
ATOM 859 O O . PHE A 1 103 ? -7.827 -4.881 -39.119 1.00 79.69 103 PHE A O 1
ATOM 866 N N . ALA A 1 104 ? -6.962 -2.902 -39.709 1.00 82.88 104 ALA A N 1
ATOM 867 C CA . ALA A 1 104 ? -8.096 -2.105 -39.257 1.00 82.88 104 ALA A CA 1
ATOM 868 C C . ALA A 1 104 ? -9.345 -2.385 -40.104 1.00 82.88 104 ALA A C 1
ATOM 870 O O . ALA A 1 104 ? -10.426 -2.591 -39.551 1.00 82.88 104 ALA A O 1
ATOM 871 N N . ALA A 1 105 ? -9.199 -2.469 -41.431 1.00 84.69 105 ALA A N 1
ATOM 872 C CA . ALA A 1 105 ? -10.289 -2.843 -42.330 1.00 84.69 105 ALA A CA 1
ATOM 873 C C . ALA A 1 105 ? -10.795 -4.273 -42.063 1.00 84.69 105 ALA A C 1
ATOM 875 O O . ALA A 1 105 ? -12.003 -4.494 -41.985 1.00 84.69 105 ALA A O 1
ATOM 876 N N . LEU A 1 106 ? -9.888 -5.233 -41.854 1.00 86.19 106 LEU A N 1
ATOM 877 C CA . LEU A 1 106 ? -10.224 -6.615 -41.517 1.00 86.19 106 LEU A CA 1
ATOM 878 C C . LEU A 1 106 ? -10.894 -6.712 -40.141 1.00 86.19 106 LEU A C 1
ATOM 880 O O . LEU A 1 106 ? -11.896 -7.406 -40.002 1.00 86.19 106 LEU A O 1
ATOM 884 N N . ALA A 1 107 ? -10.393 -5.989 -39.138 1.00 86.88 107 ALA A N 1
ATOM 885 C CA . ALA A 1 107 ? -10.985 -5.937 -37.805 1.00 86.88 107 ALA A CA 1
ATOM 886 C C . ALA A 1 107 ? -12.394 -5.332 -37.839 1.00 86.88 107 ALA A C 1
ATOM 888 O O . ALA A 1 107 ? -13.300 -5.877 -37.215 1.00 86.88 107 ALA A O 1
ATOM 889 N N . LEU A 1 108 ? -12.607 -4.260 -38.609 1.00 89.50 108 LEU A N 1
ATOM 890 C CA . LEU A 1 108 ? -13.934 -3.678 -38.823 1.00 89.50 108 LEU A CA 1
ATOM 891 C C . LEU A 1 108 ? -14.868 -4.637 -39.559 1.00 89.50 108 LEU A C 1
ATOM 893 O O . LEU A 1 108 ? -16.030 -4.756 -39.180 1.00 89.50 108 LEU A O 1
ATOM 897 N N . LEU A 1 109 ? -14.374 -5.353 -40.568 1.00 88.19 109 LEU A N 1
ATOM 898 C CA . LEU A 1 109 ? -15.156 -6.354 -41.289 1.00 88.19 109 LEU A CA 1
ATOM 899 C C . LEU A 1 109 ? -15.565 -7.499 -40.360 1.00 88.19 109 LEU A C 1
ATOM 901 O O . LEU A 1 109 ? -16.740 -7.852 -40.313 1.00 88.19 109 LEU A O 1
ATOM 905 N N . ILE A 1 110 ? -14.631 -8.035 -39.571 1.00 87.44 110 ILE A N 1
ATOM 906 C CA . ILE A 1 110 ? -14.912 -9.069 -38.567 1.00 87.44 110 ILE A CA 1
ATOM 907 C C . ILE A 1 110 ? -15.931 -8.548 -37.549 1.00 87.44 110 ILE A C 1
ATOM 909 O O . ILE A 1 110 ? -16.905 -9.236 -37.254 1.00 87.44 110 ILE A O 1
ATOM 913 N N . LEU A 1 111 ? -15.758 -7.324 -37.051 1.00 88.50 111 LEU A N 1
ATOM 914 C CA . LEU A 1 111 ? -16.666 -6.724 -36.078 1.00 88.50 111 LEU A CA 1
ATOM 915 C C . LEU A 1 111 ? -18.072 -6.517 -36.655 1.00 88.50 111 LEU A C 1
ATOM 917 O O . LEU A 1 111 ? -19.046 -6.751 -35.950 1.00 88.50 111 LEU A O 1
ATOM 921 N N . LEU A 1 112 ? -18.199 -6.133 -37.928 1.00 86.75 112 LEU A N 1
ATOM 922 C CA . LEU A 1 112 ? -19.492 -5.966 -38.597 1.00 86.75 112 LEU A CA 1
ATOM 923 C C . LEU A 1 112 ? -20.175 -7.304 -38.896 1.00 86.75 112 LEU A C 1
ATOM 925 O O . LEU A 1 112 ? -21.359 -7.457 -38.601 1.00 86.75 112 LEU A O 1
ATOM 929 N N . VAL A 1 113 ? -19.440 -8.274 -39.445 1.00 88.06 113 VAL A N 1
ATOM 930 C CA . VAL A 1 113 ? -19.978 -9.595 -39.814 1.00 88.06 113 VAL A CA 1
ATOM 931 C C . VAL A 1 113 ? -20.364 -10.396 -38.572 1.00 88.06 113 VAL A C 1
ATOM 933 O O . VAL A 1 113 ? -21.407 -11.045 -38.551 1.00 88.06 113 VAL A O 1
ATOM 936 N N . PHE A 1 114 ? -19.555 -10.323 -37.515 1.00 87.00 114 PHE A N 1
ATOM 937 C CA . PHE A 1 114 ? -19.748 -11.103 -36.296 1.00 87.00 114 PHE A CA 1
ATOM 938 C C . PHE A 1 114 ? -20.315 -10.295 -35.136 1.00 87.00 114 PHE A C 1
ATOM 940 O O . PHE A 1 114 ? -20.339 -10.814 -34.025 1.00 87.00 114 PHE A O 1
ATOM 947 N N . LYS A 1 115 ? -20.822 -9.075 -35.358 1.00 82.81 115 LYS A N 1
ATOM 948 C CA . LYS A 1 115 ? -21.350 -8.206 -34.291 1.00 82.81 115 LYS A CA 1
ATOM 949 C C . LYS A 1 115 ? -22.263 -8.961 -33.320 1.00 82.81 115 LYS A C 1
ATOM 951 O O . LYS A 1 115 ? -22.049 -8.939 -32.115 1.00 82.81 115 LYS A O 1
ATOM 956 N N . GLN A 1 116 ? -23.223 -9.709 -33.861 1.00 81.31 116 GLN A N 1
ATOM 957 C CA . GLN A 1 116 ? -24.191 -10.470 -33.069 1.00 81.31 116 GLN A CA 1
ATOM 958 C C . GLN A 1 116 ? -23.564 -11.663 -32.324 1.00 81.31 116 GLN A C 1
ATOM 960 O O . GLN A 1 116 ? -23.977 -11.989 -31.214 1.00 81.31 116 GLN A O 1
ATOM 965 N N . ALA A 1 117 ? -22.547 -12.306 -32.902 1.00 83.25 117 ALA A N 1
ATOM 966 C CA . ALA A 1 117 ? -21.803 -13.374 -32.239 1.00 83.25 117 ALA A CA 1
ATOM 967 C C . ALA A 1 117 ? -20.882 -12.824 -31.137 1.00 83.25 117 ALA A C 1
ATOM 969 O O . ALA A 1 117 ? -20.767 -13.441 -30.082 1.00 83.25 117 ALA A O 1
ATOM 970 N N . ILE A 1 118 ? -20.277 -11.652 -31.357 1.00 80.62 118 ILE A N 1
ATOM 971 C CA . ILE A 1 118 ? -19.438 -10.945 -30.386 1.00 80.62 118 ILE A CA 1
ATOM 972 C C . ILE A 1 118 ? -20.286 -10.484 -29.204 1.00 80.62 118 ILE A C 1
ATOM 974 O O . ILE A 1 118 ? -19.903 -10.760 -28.075 1.00 80.62 118 ILE A O 1
ATOM 978 N N . ASP A 1 119 ? -21.448 -9.867 -29.423 1.00 78.94 119 ASP A N 1
ATOM 979 C CA . ASP A 1 119 ? -22.320 -9.411 -28.330 1.00 78.94 119 ASP A CA 1
ATOM 980 C C . ASP A 1 119 ? -22.752 -10.582 -27.426 1.00 78.94 119 ASP A C 1
ATOM 982 O O . ASP A 1 119 ? -22.682 -10.501 -26.193 1.00 78.94 119 ASP A O 1
ATOM 986 N N . ASN A 1 120 ? -23.107 -11.719 -28.031 1.00 84.00 120 ASN A N 1
ATOM 987 C CA . ASN A 1 120 ? -23.438 -12.945 -27.303 1.00 84.00 120 ASN A CA 1
ATOM 988 C C . ASN A 1 120 ? -22.211 -13.546 -26.593 1.00 84.00 120 ASN A C 1
ATOM 990 O O . ASN A 1 120 ? -22.299 -13.969 -25.441 1.00 84.00 120 ASN A O 1
ATOM 994 N N . TRP A 1 121 ? -21.048 -13.567 -27.247 1.00 85.56 121 TRP A N 1
ATOM 995 C CA . TRP A 1 121 ? -19.811 -14.077 -26.656 1.00 85.56 121 TRP A CA 1
ATOM 996 C C . TRP A 1 121 ? -19.335 -13.210 -25.487 1.00 85.56 121 TRP A C 1
ATOM 998 O O . TRP A 1 121 ? -19.002 -13.748 -24.436 1.00 85.56 121 TRP A O 1
ATOM 1008 N N . VAL A 1 122 ? -19.363 -11.883 -25.625 1.00 83.56 122 VAL A N 1
ATOM 1009 C CA . VAL A 1 122 ? -18.967 -10.922 -24.588 1.00 83.56 122 VAL A CA 1
ATOM 1010 C C . VAL A 1 122 ? -19.881 -11.042 -23.378 1.00 83.56 122 VAL A C 1
ATOM 1012 O O . VAL A 1 122 ? -19.392 -11.134 -22.256 1.00 83.56 122 VAL A O 1
ATOM 1015 N N . THR A 1 123 ? -21.199 -11.091 -23.570 1.00 83.94 123 THR A N 1
ATOM 1016 C CA . THR A 1 123 ? -22.137 -11.244 -22.447 1.00 83.94 123 THR A CA 1
ATOM 1017 C C . THR A 1 123 ? -21.958 -12.585 -21.734 1.00 83.94 123 THR A C 1
ATOM 1019 O O . THR A 1 123 ? -21.916 -12.622 -20.502 1.00 83.94 123 THR A O 1
ATOM 1022 N N . HIS A 1 124 ? -21.764 -13.685 -22.468 1.00 84.88 124 HIS A N 1
ATOM 1023 C CA . HIS A 1 124 ? -21.434 -14.979 -21.865 1.00 84.88 124 HIS A CA 1
ATOM 1024 C C . HIS A 1 124 ? -20.074 -14.979 -21.165 1.00 84.88 124 HIS A C 1
ATOM 1026 O O . HIS A 1 124 ? -19.967 -15.521 -20.065 1.00 84.88 124 HIS A O 1
ATOM 1032 N N . PHE A 1 125 ? -19.055 -14.352 -21.749 1.00 83.06 125 PHE A N 1
ATOM 1033 C CA . PHE A 1 125 ? -17.725 -14.231 -21.166 1.00 83.06 125 PHE A CA 1
ATOM 1034 C C . PHE A 1 125 ? -17.765 -13.405 -19.883 1.00 83.06 125 PHE A C 1
ATOM 1036 O O . PHE A 1 125 ? -17.303 -13.884 -18.857 1.00 83.06 125 PHE A O 1
ATOM 1043 N N . ILE A 1 126 ? -18.391 -12.225 -19.885 1.00 83.62 126 ILE A N 1
ATOM 1044 C CA . ILE A 1 126 ? -18.530 -11.371 -18.696 1.00 83.62 126 ILE A CA 1
ATOM 1045 C C . ILE A 1 126 ? -19.313 -12.092 -17.602 1.00 83.62 126 ILE A C 1
ATOM 1047 O O . ILE A 1 126 ? -18.912 -12.056 -16.445 1.00 83.62 126 ILE A O 1
ATOM 1051 N N . ASN A 1 127 ? -20.399 -12.787 -17.941 1.00 81.38 127 ASN A N 1
ATOM 1052 C CA . ASN A 1 127 ? -21.184 -13.507 -16.941 1.00 81.38 127 ASN A CA 1
ATOM 1053 C C . ASN A 1 127 ? -20.442 -14.731 -16.391 1.00 81.38 127 ASN A C 1
ATOM 1055 O O . ASN A 1 127 ? -20.554 -15.031 -15.205 1.00 81.38 127 ASN A O 1
ATOM 1059 N N . THR A 1 128 ? -19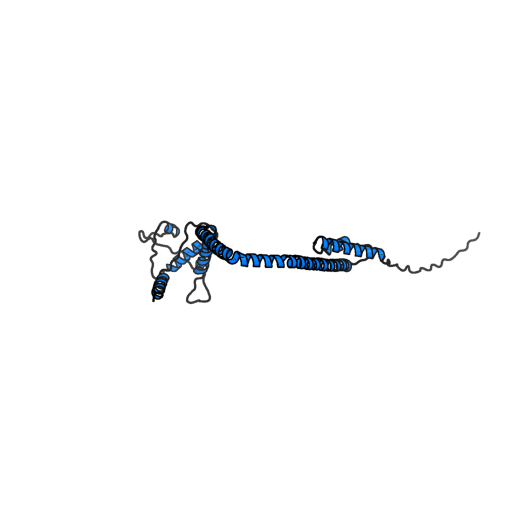.674 -15.435 -17.221 1.00 82.31 128 THR A N 1
ATOM 1060 C CA . THR A 1 128 ? -18.925 -16.633 -16.811 1.00 82.31 128 THR A CA 1
ATOM 1061 C C . THR A 1 128 ? -17.666 -16.254 -16.044 1.00 82.31 128 THR A C 1
ATOM 1063 O O . THR A 1 128 ? -17.436 -16.770 -14.955 1.00 82.31 128 THR A O 1
ATOM 1066 N N . PHE A 1 129 ? -16.894 -15.300 -16.560 1.00 78.62 129 PHE A N 1
ATOM 1067 C CA . PHE A 1 129 ? -15.727 -14.732 -15.899 1.00 78.62 129 PHE A CA 1
ATOM 1068 C C . PHE A 1 129 ? -16.132 -13.993 -14.631 1.00 78.62 129 PHE A C 1
ATOM 1070 O O . PHE A 1 129 ? -15.499 -14.174 -13.608 1.00 78.62 129 PHE A O 1
ATOM 1077 N N . GLY A 1 130 ? -17.223 -13.231 -14.654 1.00 72.75 130 GLY A N 1
ATOM 1078 C CA . GLY A 1 130 ? -17.768 -12.549 -13.486 1.00 72.75 130 GLY A CA 1
ATOM 1079 C C . GLY A 1 130 ? -18.207 -13.526 -12.403 1.00 72.75 130 GLY A C 1
ATOM 1080 O O . GLY A 1 130 ? -17.862 -13.321 -11.249 1.00 72.75 130 GLY A O 1
ATOM 1081 N N . LYS A 1 131 ? -18.890 -14.625 -12.752 1.00 76.25 131 LYS A N 1
ATOM 1082 C CA . LYS A 1 131 ? -19.249 -15.682 -11.788 1.00 76.25 131 LYS A CA 1
ATOM 1083 C C . LYS A 1 131 ? -18.031 -16.446 -11.276 1.00 76.25 131 LYS A C 1
ATOM 1085 O O . LYS A 1 131 ? -17.946 -16.696 -10.080 1.00 76.25 131 LYS A O 1
ATOM 1090 N N . TRP A 1 132 ? -17.089 -16.798 -12.149 1.00 71.62 132 TRP A N 1
ATOM 1091 C CA . TRP A 1 132 ? -15.830 -17.438 -11.765 1.00 71.62 132 TRP A CA 1
ATOM 1092 C C . TRP A 1 132 ? -15.032 -16.537 -10.823 1.00 71.62 132 TRP A C 1
ATOM 1094 O O . TRP A 1 132 ? -14.655 -16.962 -9.739 1.00 71.62 132 TRP A O 1
ATOM 1104 N N . LEU A 1 133 ? -14.862 -15.270 -11.190 1.00 66.56 133 LEU A N 1
ATOM 1105 C CA . LEU A 1 133 ? -14.156 -14.270 -10.411 1.00 66.56 133 LEU A CA 1
ATOM 1106 C C . LEU A 1 133 ? -14.892 -13.979 -9.099 1.00 66.56 133 LEU A C 1
ATOM 1108 O O . LEU A 1 133 ? -14.252 -13.930 -8.065 1.00 66.56 133 LEU A O 1
ATOM 1112 N N . TYR A 1 134 ? -16.219 -13.854 -9.096 1.00 64.31 134 TYR A N 1
ATOM 1113 C CA . TYR A 1 134 ? -17.018 -13.667 -7.881 1.00 64.31 134 TYR A CA 1
ATOM 1114 C C . TYR A 1 134 ? -16.856 -14.845 -6.913 1.00 64.31 134 TYR A C 1
ATOM 1116 O O . TYR A 1 134 ? -16.504 -14.633 -5.754 1.00 64.31 134 TYR A O 1
ATOM 1124 N N . ASN A 1 135 ? -17.016 -16.077 -7.409 1.00 66.75 135 ASN A N 1
ATOM 1125 C CA . ASN A 1 135 ? -16.867 -17.294 -6.611 1.00 66.75 135 ASN A CA 1
ATOM 1126 C C . ASN A 1 135 ? -15.428 -17.478 -6.102 1.00 66.75 135 ASN A C 1
ATOM 1128 O O . ASN A 1 135 ? -15.228 -17.966 -4.990 1.00 66.75 135 ASN A O 1
ATOM 1132 N N . GLN A 1 136 ? -14.428 -17.047 -6.877 1.00 60.22 136 GLN A N 1
ATOM 1133 C CA . GLN A 1 136 ? -13.024 -17.145 -6.485 1.00 60.22 136 GLN A CA 1
ATOM 1134 C C . GLN A 1 136 ? -12.569 -15.998 -5.570 1.00 60.22 136 GLN A C 1
ATOM 1136 O O . GLN A 1 136 ? -11.755 -16.214 -4.675 1.00 60.22 136 GLN A O 1
ATOM 1141 N N . ILE A 1 137 ? -13.132 -14.795 -5.716 1.00 52.84 137 ILE A N 1
ATOM 1142 C CA . ILE A 1 137 ? -12.856 -13.631 -4.859 1.00 52.84 137 ILE A CA 1
ATOM 1143 C C . ILE A 1 137 ? -13.438 -13.827 -3.455 1.00 52.84 137 ILE A C 1
ATOM 1145 O O . ILE A 1 137 ? -12.821 -13.379 -2.490 1.00 52.84 137 ILE A O 1
ATOM 1149 N N . SER A 1 138 ? -14.559 -14.540 -3.303 1.00 49.88 138 SER A N 1
ATOM 1150 C CA . SER A 1 138 ? -15.112 -14.867 -1.980 1.00 49.88 138 SER A CA 1
ATOM 1151 C C . SER A 1 138 ? -14.238 -15.803 -1.128 1.00 49.88 138 SER A C 1
ATOM 1153 O O . SER A 1 138 ? -14.517 -15.943 0.060 1.00 49.88 138 SER A O 1
ATOM 1155 N N . GLY A 1 139 ? -13.182 -16.417 -1.686 1.00 51.66 139 GLY A N 1
ATOM 1156 C CA . GLY A 1 139 ? -12.331 -17.395 -0.986 1.00 51.66 139 GLY A CA 1
ATOM 1157 C C . GLY A 1 139 ? -10.816 -17.173 -1.091 1.00 51.66 139 GLY A C 1
ATOM 1158 O O . GLY A 1 139 ? -10.048 -18.014 -0.634 1.00 51.66 139 GLY A O 1
ATOM 1159 N N . PHE A 1 140 ? -10.347 -16.079 -1.695 1.00 62.72 140 PHE A N 1
ATOM 1160 C CA . PHE A 1 140 ? -8.915 -15.886 -1.942 1.00 62.72 140 PHE A CA 1
ATOM 1161 C C . PHE A 1 140 ? -8.210 -15.267 -0.719 1.00 62.72 140 PHE A C 1
ATOM 1163 O O . PHE A 1 140 ? -8.300 -14.062 -0.463 1.00 62.72 140 PHE A O 1
ATOM 1170 N N . GLU A 1 141 ? -7.463 -16.085 0.027 1.00 58.28 141 GLU A N 1
ATOM 1171 C CA . GLU A 1 141 ? -6.750 -15.705 1.263 1.00 58.28 141 GLU A CA 1
ATOM 1172 C C . GLU A 1 141 ? -5.849 -14.462 1.111 1.00 58.28 141 GLU A C 1
ATOM 1174 O O . GLU A 1 141 ? -5.689 -13.669 2.043 1.00 58.28 141 GLU A O 1
ATOM 1179 N N . LEU A 1 142 ? -5.304 -14.223 -0.088 1.00 58.00 142 LEU A N 1
ATOM 1180 C CA . LEU A 1 142 ? -4.474 -13.047 -0.370 1.00 58.00 142 LEU A CA 1
ATOM 1181 C C . LEU A 1 142 ? -5.267 -11.730 -0.297 1.00 58.00 142 LEU A C 1
ATOM 1183 O O . LEU A 1 142 ? -4.744 -10.727 0.201 1.00 58.00 142 LEU A O 1
ATOM 1187 N N . PHE A 1 143 ? -6.538 -11.722 -0.717 1.00 64.75 143 PHE A N 1
ATOM 1188 C CA . PHE A 1 143 ? -7.407 -10.550 -0.563 1.00 64.75 143 PHE A CA 1
ATOM 1189 C C . PHE A 1 143 ? -7.861 -10.368 0.884 1.00 64.75 143 PHE A C 1
ATOM 1191 O O . PHE A 1 143 ? -8.025 -9.227 1.323 1.00 64.75 143 PHE A O 1
ATOM 1198 N N . TRP A 1 144 ? -8.002 -11.452 1.650 1.00 66.75 144 TRP A N 1
ATOM 1199 C CA . TRP A 1 144 ? -8.297 -11.371 3.080 1.00 66.75 144 TRP A CA 1
ATOM 1200 C C . TRP A 1 144 ? -7.154 -10.700 3.838 1.00 66.75 144 TRP A C 1
ATOM 1202 O O . TRP A 1 144 ? -7.380 -9.748 4.578 1.00 66.75 144 TRP A O 1
ATOM 1212 N N . ASN A 1 145 ? -5.908 -11.086 3.556 1.00 72.19 145 ASN A N 1
ATOM 1213 C CA . ASN A 1 145 ? -4.725 -10.447 4.135 1.00 72.19 145 ASN A CA 1
ATOM 1214 C C . ASN A 1 145 ? -4.637 -8.959 3.773 1.00 72.19 145 ASN A C 1
ATOM 1216 O O . ASN A 1 145 ? -4.329 -8.124 4.628 1.00 72.19 145 ASN A O 1
ATOM 1220 N N . PHE A 1 146 ? -4.951 -8.596 2.525 1.00 77.62 146 PHE A N 1
ATOM 1221 C CA . PHE A 1 146 ? -5.012 -7.194 2.111 1.00 77.62 146 PHE A CA 1
ATOM 1222 C C . PHE A 1 146 ? -6.129 -6.424 2.831 1.00 77.62 146 PHE A C 1
ATOM 1224 O O . PHE A 1 146 ? -5.899 -5.324 3.342 1.00 77.62 146 PHE A O 1
ATOM 1231 N N . SER A 1 147 ? -7.317 -7.019 2.929 1.00 81.31 147 SER A N 1
ATOM 1232 C CA . SER A 1 147 ? -8.487 -6.444 3.597 1.00 81.31 147 SER A CA 1
ATOM 1233 C C . SER A 1 147 ? -8.252 -6.282 5.094 1.00 81.31 147 SER A C 1
ATOM 1235 O O . SER A 1 147 ? -8.515 -5.214 5.638 1.00 81.31 147 SER A O 1
ATOM 1237 N N . LEU A 1 148 ? -7.648 -7.272 5.751 1.00 84.12 148 LEU A N 1
ATOM 1238 C CA . LEU A 1 148 ? -7.234 -7.207 7.148 1.00 84.12 148 LEU A CA 1
ATOM 1239 C C . LEU A 1 148 ? -6.147 -6.167 7.371 1.00 84.12 148 LEU A C 1
ATOM 1241 O O . LEU A 1 148 ? -6.214 -5.409 8.334 1.00 84.12 148 LEU A O 1
ATOM 1245 N N . LYS A 1 149 ? -5.158 -6.067 6.481 1.00 84.56 149 LYS A N 1
ATOM 1246 C CA . LYS A 1 149 ? -4.141 -5.012 6.560 1.00 84.56 149 LYS A CA 1
ATOM 1247 C C . LYS A 1 149 ? -4.776 -3.630 6.429 1.00 84.56 149 LYS A C 1
ATOM 1249 O O . LYS A 1 149 ? -4.416 -2.716 7.172 1.00 84.56 149 LYS A O 1
ATOM 1254 N N . ARG A 1 150 ? -5.741 -3.471 5.519 1.00 86.75 150 ARG A N 1
ATOM 1255 C CA . ARG A 1 150 ? -6.519 -2.237 5.358 1.00 86.75 150 ARG A CA 1
ATOM 1256 C C . ARG A 1 150 ? -7.374 -1.951 6.593 1.00 86.75 150 ARG A C 1
ATOM 1258 O O . ARG A 1 150 ? -7.395 -0.811 7.042 1.00 86.75 150 ARG A O 1
ATOM 1265 N N . TYR A 1 151 ? -8.003 -2.970 7.170 1.00 87.69 151 TYR A N 1
ATOM 1266 C CA . TYR A 1 151 ? -8.783 -2.875 8.400 1.00 87.69 151 TYR A CA 1
ATOM 1267 C C . TYR A 1 151 ? -7.919 -2.436 9.587 1.00 87.69 151 TYR A C 1
ATOM 1269 O O . TYR A 1 151 ? -8.229 -1.432 10.221 1.00 87.69 151 TYR A O 1
ATOM 1277 N N . LYS A 1 152 ? -6.783 -3.105 9.825 1.00 88.69 152 LYS A N 1
ATOM 1278 C CA . LYS A 1 152 ? -5.798 -2.754 10.863 1.00 88.69 152 LYS A CA 1
ATOM 1279 C C . LYS A 1 152 ? -5.334 -1.302 10.716 1.00 88.69 152 LYS A C 1
ATOM 1281 O O . LYS A 1 152 ? -5.373 -0.544 11.680 1.00 88.69 152 LYS A O 1
ATOM 1286 N N . LYS A 1 153 ? -4.979 -0.874 9.497 1.00 89.94 153 LYS A N 1
ATOM 1287 C CA . LYS A 1 153 ? -4.650 0.536 9.207 1.00 89.94 153 LYS A CA 1
ATOM 1288 C C . LYS A 1 153 ? -5.819 1.482 9.491 1.00 89.94 153 LYS A C 1
ATOM 1290 O O . LYS A 1 153 ? -5.610 2.550 10.054 1.00 89.94 153 LYS A O 1
ATOM 1295 N N . GLY A 1 154 ? -7.039 1.097 9.121 1.00 89.06 154 GLY A N 1
ATOM 1296 C CA . GLY A 1 154 ? -8.250 1.871 9.392 1.00 89.06 154 GLY A CA 1
ATOM 1297 C C . GLY A 1 154 ? -8.508 2.054 10.888 1.00 89.06 154 GLY A C 1
ATOM 1298 O O . GLY A 1 154 ? -8.823 3.161 11.316 1.00 89.06 154 GLY A O 1
ATOM 1299 N N . LEU A 1 155 ? -8.316 1.002 11.688 1.00 88.88 155 LEU A N 1
ATOM 1300 C CA . LEU A 1 155 ? -8.415 1.066 13.146 1.00 88.88 155 LEU A CA 1
ATOM 1301 C C . LEU A 1 155 ? -7.374 2.009 13.746 1.00 88.88 155 LEU A C 1
ATOM 1303 O O . LEU A 1 155 ? -7.738 2.855 14.560 1.00 88.88 155 LEU A O 1
ATOM 1307 N N . ILE A 1 156 ? -6.113 1.898 13.315 1.00 88.19 156 ILE A N 1
ATOM 1308 C CA . ILE A 1 156 ? -5.028 2.783 13.758 1.00 88.19 156 ILE A CA 1
ATOM 1309 C C . ILE A 1 156 ? -5.394 4.235 13.448 1.00 88.19 156 ILE A C 1
ATOM 1311 O O . ILE A 1 156 ? -5.542 5.033 14.366 1.00 88.19 156 ILE A O 1
ATOM 1315 N N . ASN A 1 157 ? -5.689 4.549 12.187 1.00 89.12 157 ASN A N 1
ATOM 1316 C CA . ASN A 1 157 ? -6.014 5.912 11.767 1.00 89.12 157 ASN A CA 1
ATOM 1317 C C . ASN A 1 157 ? -7.254 6.487 12.474 1.00 89.12 157 ASN A C 1
ATOM 1319 O O . ASN A 1 157 ? -7.340 7.695 12.681 1.00 89.12 157 ASN A O 1
ATOM 1323 N N . LYS A 1 158 ? -8.233 5.643 12.829 1.00 88.00 158 LYS A N 1
ATOM 1324 C CA . LYS A 1 158 ? -9.471 6.072 13.493 1.00 88.00 158 LYS A CA 1
ATOM 1325 C C . LYS A 1 158 ? -9.301 6.293 14.997 1.00 88.00 158 LYS A C 1
ATOM 1327 O O . LYS A 1 158 ? -9.963 7.172 15.547 1.00 88.00 158 LYS A O 1
ATOM 1332 N N . HIS A 1 159 ? -8.501 5.466 15.668 1.00 87.12 159 HIS A N 1
ATOM 1333 C CA . HIS A 1 159 ? -8.449 5.410 17.133 1.00 87.12 159 HIS A CA 1
ATOM 1334 C C . HIS A 1 159 ? -7.160 5.960 17.742 1.00 87.12 159 HIS A C 1
ATOM 1336 O O . HIS A 1 159 ? -7.159 6.270 18.929 1.00 87.12 159 HIS A O 1
ATOM 1342 N N . GLU A 1 160 ? -6.094 6.112 16.959 1.00 84.81 160 GLU A N 1
ATOM 1343 C CA . GLU A 1 160 ? -4.858 6.764 17.392 1.00 84.81 160 GLU A CA 1
ATOM 1344 C C . GLU A 1 160 ? -5.055 8.248 17.736 1.00 84.81 160 GLU A C 1
ATOM 1346 O O . GLU A 1 160 ? -4.693 8.627 18.853 1.00 84.81 160 GLU A O 1
ATOM 1351 N N . PRO A 1 161 ? -5.651 9.089 16.862 1.00 84.50 161 PRO A N 1
ATOM 1352 C CA . PRO A 1 161 ? -5.887 10.484 17.200 1.00 84.50 161 PRO A CA 1
ATOM 1353 C C . PRO A 1 161 ? -7.108 10.612 18.116 1.00 84.50 161 PRO A C 1
ATOM 1355 O O . PRO A 1 161 ? -8.260 10.537 17.678 1.00 84.50 161 PRO A O 1
ATOM 1358 N N . LEU A 1 162 ? -6.874 10.879 19.399 1.00 78.31 162 LEU A N 1
ATOM 1359 C CA . LEU A 1 162 ? -7.939 11.263 20.313 1.00 78.31 162 LEU A CA 1
ATOM 1360 C C . LEU A 1 162 ? -8.249 12.752 20.118 1.00 78.31 162 LEU A C 1
ATOM 1362 O O . LEU A 1 162 ? -7.471 13.626 20.507 1.00 78.31 162 LEU A O 1
ATOM 1366 N N . LYS A 1 163 ? -9.399 13.048 19.501 1.00 76.25 163 LYS A N 1
ATOM 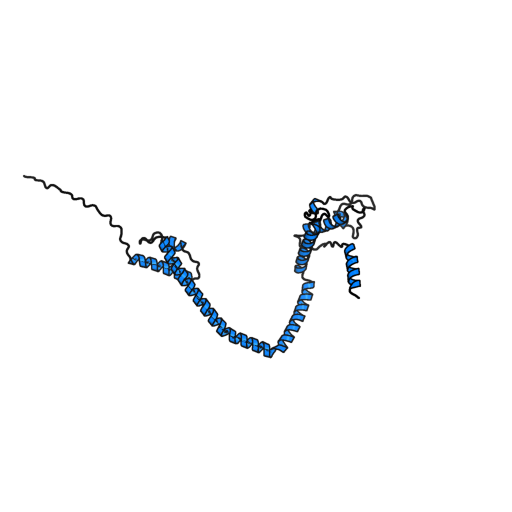1367 C CA . LYS A 1 163 ? -9.911 14.420 19.406 1.00 76.25 163 LYS A CA 1
ATOM 1368 C C . LYS A 1 163 ? -10.362 14.887 20.785 1.00 76.25 163 LYS A C 1
ATOM 1370 O O . LYS A 1 163 ? -11.273 14.306 21.372 1.00 76.25 163 LYS A O 1
ATOM 1375 N N . ILE A 1 164 ? -9.743 15.952 21.276 1.00 73.81 164 ILE A N 1
ATOM 1376 C CA . ILE A 1 164 ? -10.134 16.599 22.525 1.00 73.81 164 ILE A CA 1
ATOM 1377 C C . ILE A 1 164 ? -11.190 17.652 22.174 1.00 73.81 164 ILE A C 1
ATOM 1379 O O . ILE A 1 164 ? -10.884 18.542 21.376 1.00 73.81 164 ILE A O 1
ATOM 1383 N N . PRO A 1 165 ? -12.402 17.607 22.757 1.00 67.88 165 PRO A N 1
ATOM 1384 C CA . PRO A 1 165 ? -13.470 18.562 22.444 1.00 67.88 165 PRO A CA 1
ATOM 1385 C C . PRO A 1 165 ? -13.041 20.029 22.587 1.00 67.88 165 PRO A C 1
ATOM 1387 O O . PRO A 1 165 ? -13.483 20.885 21.832 1.00 67.88 165 PRO A O 1
ATOM 1390 N N . PHE A 1 166 ? -12.129 20.302 23.522 1.00 72.44 166 PHE A N 1
ATOM 1391 C CA . PHE A 1 166 ? -11.652 21.645 23.852 1.00 72.44 166 PHE A CA 1
ATOM 1392 C C . PHE A 1 166 ? -10.360 22.049 23.121 1.00 72.44 166 PHE A C 1
ATOM 1394 O O . PHE A 1 166 ? -9.858 23.149 23.333 1.00 72.44 166 PHE A O 1
ATOM 1401 N N . ARG A 1 167 ? -9.792 21.176 22.272 1.00 73.06 167 ARG A N 1
ATOM 1402 C CA . ARG A 1 167 ? -8.558 21.458 21.519 1.00 73.06 167 ARG A CA 1
ATOM 1403 C C . ARG A 1 167 ? -8.626 20.862 20.103 1.00 73.06 167 ARG A C 1
ATOM 1405 O O . ARG A 1 167 ? -7.980 19.854 19.824 1.00 73.06 167 ARG A O 1
ATOM 1412 N N . PRO A 1 168 ? -9.399 21.478 19.189 1.00 67.44 168 PRO A N 1
ATOM 1413 C CA . PRO A 1 168 ? -9.692 20.906 17.871 1.00 67.44 168 PRO A CA 1
ATOM 1414 C C . PRO A 1 168 ? -8.456 20.744 16.970 1.00 67.44 168 PRO A C 1
ATOM 1416 O O . PRO A 1 168 ? -8.436 19.849 16.130 1.00 67.44 168 PRO A O 1
ATOM 1419 N N . ASN A 1 169 ? -7.412 21.555 17.183 1.00 70.94 169 ASN A N 1
ATOM 1420 C CA . ASN A 1 169 ? -6.196 21.574 16.358 1.00 70.94 169 ASN A CA 1
ATOM 1421 C C . ASN A 1 169 ? -5.034 20.741 16.925 1.00 70.94 169 ASN A C 1
ATOM 1423 O O . ASN A 1 169 ? -3.926 20.810 16.403 1.00 70.94 169 ASN A O 1
ATOM 1427 N N . SER A 1 170 ? -5.250 19.959 17.986 1.00 66.12 170 SER A N 1
ATOM 1428 C CA . SER A 1 170 ? -4.248 18.990 18.437 1.00 66.12 170 SER A CA 1
ATOM 1429 C C . SER A 1 170 ? -4.913 17.693 18.874 1.00 66.12 170 SER A C 1
ATOM 1431 O O . SER A 1 170 ? -5.653 17.657 19.860 1.00 66.12 170 SER A O 1
ATOM 1433 N N . SER A 1 171 ? -4.622 16.615 18.162 1.00 73.06 171 SER A N 1
ATOM 1434 C CA . SER A 1 171 ? -4.922 15.267 18.626 1.00 73.06 171 SER A CA 1
ATOM 1435 C C . SER A 1 171 ? -3.829 14.799 19.577 1.00 73.06 171 SER A C 1
ATOM 1437 O O . SER A 1 171 ? -2.650 15.000 19.295 1.00 73.06 171 SER A O 1
ATOM 1439 N N . LEU A 1 172 ? -4.211 14.141 20.666 1.00 73.94 172 LEU A N 1
ATOM 1440 C CA . LEU A 1 172 ? -3.268 13.377 21.482 1.00 73.94 172 LEU A CA 1
ATOM 1441 C C . LEU A 1 172 ? -3.289 11.912 21.041 1.00 73.94 172 LEU A C 1
ATOM 1443 O O . LEU A 1 172 ? -4.343 11.394 20.663 1.00 73.94 172 LEU A O 1
ATOM 1447 N N . SER A 1 173 ? -2.134 11.252 21.100 1.00 77.25 173 SER A N 1
ATOM 1448 C CA . SER A 1 173 ? -2.037 9.818 20.840 1.00 77.25 173 SER A CA 1
ATOM 1449 C C . SER A 1 173 ? -2.697 9.050 21.980 1.00 77.25 173 SER A C 1
ATOM 1451 O O . SER A 1 173 ? -2.320 9.200 23.143 1.00 77.25 173 SER A O 1
ATOM 1453 N N . LEU A 1 174 ? -3.671 8.195 21.660 1.00 79.75 174 LEU A N 1
ATOM 1454 C CA . LEU A 1 174 ? -4.365 7.380 22.662 1.00 79.75 174 LEU A CA 1
ATOM 1455 C C . LEU A 1 174 ? -3.399 6.524 23.504 1.00 79.75 174 LEU A C 1
ATOM 1457 O O . LEU A 1 174 ? -3.686 6.241 24.663 1.00 79.75 174 LEU A O 1
ATOM 1461 N N . GLN A 1 175 ? -2.253 6.134 22.944 1.00 73.44 175 GLN A N 1
ATOM 1462 C CA . GLN A 1 175 ? -1.262 5.317 23.648 1.00 73.44 175 GLN A CA 1
ATOM 1463 C C . GLN A 1 175 ? -0.486 6.073 24.716 1.00 73.44 175 GLN A C 1
ATOM 1465 O O . GLN A 1 175 ? -0.094 5.478 25.709 1.00 73.44 175 GLN A O 1
ATOM 1470 N N . GLU A 1 176 ? -0.266 7.366 24.509 1.00 74.00 176 GLU A N 1
ATOM 1471 C CA . GLU A 1 176 ? 0.480 8.200 25.453 1.00 74.00 176 GLU A CA 1
ATOM 1472 C C . GLU A 1 176 ? -0.371 8.562 26.673 1.00 74.00 176 GLU A C 1
ATOM 1474 O O . GLU A 1 176 ? 0.159 8.857 27.738 1.00 74.00 176 GLU A O 1
ATOM 1479 N N . ILE A 1 177 ? -1.698 8.544 26.518 1.00 73.19 177 ILE A N 1
ATOM 1480 C CA . ILE A 1 177 ? -2.646 8.951 27.561 1.00 73.19 177 ILE A CA 1
ATOM 1481 C C . ILE A 1 177 ? -3.178 7.756 28.351 1.00 73.19 177 ILE A C 1
ATOM 1483 O O . ILE A 1 177 ? -3.607 7.912 29.494 1.00 73.19 177 ILE A O 1
ATOM 1487 N N . TYR A 1 178 ? -3.247 6.578 27.731 1.00 74.69 178 TYR A N 1
ATOM 1488 C CA . TYR A 1 178 ? -3.900 5.442 28.358 1.00 74.69 178 TYR A CA 1
ATOM 1489 C C . TYR A 1 178 ? -3.083 4.921 29.546 1.00 74.69 178 TYR A C 1
ATOM 1491 O O . TYR A 1 178 ? -1.919 4.555 29.408 1.00 74.69 178 TYR A O 1
ATOM 1499 N N . VAL A 1 179 ? -3.733 4.867 30.708 1.00 72.75 179 VAL A N 1
ATOM 1500 C CA . VAL A 1 179 ? -3.197 4.289 31.941 1.00 72.75 179 VAL A CA 1
ATOM 1501 C C . VAL A 1 179 ? -3.883 2.949 32.164 1.00 72.75 179 VAL A C 1
ATOM 1503 O O . VAL A 1 179 ? -5.113 2.877 32.119 1.00 72.75 179 VAL A O 1
ATOM 1506 N N . ASP A 1 180 ? -3.096 1.902 32.415 1.00 65.88 180 ASP A N 1
ATOM 1507 C CA . ASP A 1 180 ? -3.614 0.566 32.700 1.00 65.88 180 ASP A CA 1
ATOM 1508 C C . ASP A 1 180 ? -4.522 0.593 33.934 1.00 65.88 180 ASP A C 1
ATOM 1510 O O . ASP A 1 180 ? -4.092 0.814 35.068 1.00 65.88 180 ASP A O 1
ATOM 1514 N N . LEU A 1 181 ? -5.815 0.385 33.694 1.00 65.56 181 LEU A N 1
ATOM 1515 C CA . LEU A 1 181 ? -6.817 0.306 34.744 1.00 65.56 181 LEU A CA 1
ATOM 1516 C C . LEU A 1 181 ? -6.759 -1.080 35.392 1.00 65.56 181 LEU A C 1
ATOM 1518 O O . LEU A 1 181 ? -6.753 -2.097 34.700 1.00 65.56 181 LEU A O 1
ATOM 1522 N N . GLN A 1 182 ? -6.767 -1.124 36.723 1.00 63.94 182 GLN A N 1
ATOM 1523 C CA . GLN A 1 182 ? -6.947 -2.373 37.463 1.00 63.94 182 GLN A CA 1
ATOM 1524 C C . GLN A 1 182 ? -8.432 -2.758 37.440 1.00 63.94 182 GLN A C 1
ATOM 1526 O O . GLN A 1 182 ? -9.296 -1.961 37.815 1.00 63.94 182 GLN A O 1
ATOM 1531 N N . PHE A 1 183 ? -8.738 -3.972 36.982 1.00 64.94 183 PHE A N 1
ATOM 1532 C CA . PHE A 1 183 ? -10.101 -4.504 36.945 1.00 64.94 183 PHE A CA 1
ATOM 1533 C C . PHE A 1 183 ? -10.356 -5.340 38.187 1.00 64.94 183 PHE A C 1
ATOM 1535 O O . PHE A 1 183 ? -9.517 -6.156 38.537 1.00 64.94 183 PHE A O 1
ATOM 1542 N N . LEU A 1 184 ? -11.517 -5.187 38.818 1.00 64.50 184 LEU A N 1
ATOM 1543 C CA . LEU A 1 184 ? -11.946 -6.075 39.897 1.00 64.50 184 LEU A CA 1
ATOM 1544 C C . LEU A 1 184 ? -13.010 -7.036 39.372 1.00 64.50 184 LEU A C 1
ATOM 1546 O O . LEU A 1 184 ? -13.992 -6.609 38.753 1.00 64.50 184 LEU A O 1
ATOM 1550 N N . GLU A 1 185 ? -12.831 -8.329 39.626 1.00 64.06 185 GLU A N 1
ATOM 1551 C CA . GLU A 1 185 ? -13.866 -9.318 39.361 1.00 64.06 185 GLU A CA 1
ATOM 1552 C C . GLU A 1 185 ? -15.042 -9.115 40.311 1.00 64.06 185 GLU A C 1
ATOM 1554 O O . GLU A 1 185 ? -14.872 -9.084 41.525 1.00 64.06 185 GLU A O 1
ATOM 1559 N N . LYS A 1 186 ? -16.267 -9.043 39.783 1.00 61.25 186 LYS A N 1
ATOM 1560 C CA . LYS A 1 186 ? -17.454 -8.871 40.633 1.00 61.25 186 LYS A CA 1
ATOM 1561 C C . LYS A 1 186 ? -17.687 -10.063 41.577 1.00 61.25 186 LYS A C 1
ATOM 1563 O O . LYS A 1 186 ? -18.284 -9.877 42.631 1.00 61.25 186 LYS A O 1
ATOM 1568 N N . ALA A 1 187 ? -17.289 -11.271 41.174 1.00 61.28 187 ALA A N 1
ATOM 1569 C CA . ALA A 1 187 ? -17.533 -12.489 41.942 1.00 61.28 187 ALA A CA 1
ATOM 1570 C C . ALA A 1 187 ? -16.672 -12.551 43.213 1.00 61.28 187 ALA A C 1
ATOM 1572 O O . ALA A 1 187 ? -17.207 -12.824 44.284 1.00 61.28 187 ALA A O 1
ATOM 1573 N N . ASN A 1 188 ? -15.379 -12.227 43.097 1.00 66.12 188 ASN A N 1
ATOM 1574 C CA . ASN A 1 188 ? -14.399 -12.457 44.164 1.00 66.12 188 ASN A CA 1
ATOM 1575 C C . ASN A 1 188 ? -13.685 -11.177 44.644 1.00 66.12 188 ASN A C 1
ATOM 1577 O O . ASN A 1 188 ? -12.890 -11.243 45.573 1.00 66.12 188 ASN A O 1
ATOM 1581 N N . ASN A 1 189 ? -13.951 -10.011 44.037 1.00 67.12 189 ASN A N 1
ATOM 1582 C CA . ASN A 1 189 ? -13.204 -8.757 44.242 1.00 67.12 189 ASN A CA 1
ATOM 1583 C C . ASN A 1 189 ? -11.688 -8.883 44.009 1.00 67.12 189 ASN A C 1
ATOM 1585 O O . ASN A 1 189 ? -10.909 -8.065 44.496 1.00 67.12 189 ASN A O 1
ATOM 1589 N N . GLU A 1 190 ? -11.266 -9.885 43.244 1.00 67.69 190 GLU A N 1
ATOM 1590 C CA . GLU A 1 190 ? -9.865 -10.085 42.901 1.00 67.69 190 GLU A CA 1
ATOM 1591 C C . GLU A 1 190 ? -9.472 -9.217 41.697 1.00 67.69 190 GLU A C 1
ATOM 1593 O O . GLU A 1 190 ? -10.297 -8.989 40.801 1.00 67.69 190 GLU A O 1
ATOM 1598 N N . PRO A 1 191 ? -8.229 -8.707 41.663 1.00 63.66 191 PRO A N 1
ATOM 1599 C CA . PRO A 1 191 ? -7.724 -7.976 40.516 1.00 63.66 191 PRO A CA 1
ATOM 1600 C C . PRO A 1 191 ? -7.569 -8.920 39.315 1.00 63.66 191 PRO A C 1
ATOM 1602 O O . PRO A 1 191 ? -6.738 -9.824 39.335 1.00 63.66 191 PRO A O 1
ATOM 1605 N N . ILE A 1 192 ? -8.339 -8.691 38.251 1.00 66.44 192 ILE A N 1
ATOM 1606 C CA . ILE A 1 192 ? -8.203 -9.416 36.984 1.00 66.44 192 ILE A CA 1
ATOM 1607 C C . ILE A 1 192 ? -7.133 -8.732 36.141 1.00 66.44 192 ILE A C 1
ATOM 1609 O O . ILE A 1 192 ? -7.235 -7.541 35.822 1.00 66.44 192 ILE A O 1
ATOM 1613 N N . ASN A 1 193 ? -6.141 -9.506 35.703 1.00 65.81 193 ASN A N 1
ATOM 1614 C CA . ASN A 1 193 ? -5.203 -9.037 34.695 1.00 65.81 193 ASN A CA 1
ATOM 1615 C C . ASN A 1 193 ? -5.864 -9.070 33.308 1.00 65.81 193 ASN A C 1
ATOM 1617 O O . ASN A 1 193 ? -6.589 -9.998 32.953 1.00 65.81 193 ASN A O 1
ATOM 1621 N N . PHE A 1 194 ? -5.578 -8.063 32.488 1.00 64.12 194 PHE A N 1
ATOM 1622 C CA . PHE A 1 194 ? -6.121 -7.902 31.145 1.00 64.12 194 PHE A CA 1
ATOM 1623 C C . PHE A 1 194 ? -5.986 -9.160 30.260 1.00 64.12 194 PHE A C 1
ATOM 1625 O O . PHE A 1 194 ? -6.892 -9.488 29.495 1.00 64.12 194 PHE A O 1
ATOM 1632 N N . TYR A 1 195 ? -4.894 -9.918 30.402 1.00 64.44 195 TYR A N 1
ATOM 1633 C CA . TYR A 1 195 ? -4.677 -11.164 29.654 1.00 64.44 195 TYR A CA 1
ATOM 1634 C C . TYR A 1 195 ? -5.656 -12.287 30.018 1.00 64.44 195 TYR A C 1
ATOM 1636 O O . TYR A 1 195 ? -5.918 -13.171 29.202 1.00 64.44 195 TYR A O 1
ATOM 1644 N N . GLU A 1 196 ? -6.231 -12.250 31.217 1.00 68.44 196 GLU A N 1
ATOM 1645 C CA . GLU A 1 196 ? -7.143 -13.277 31.719 1.00 68.44 196 GLU A CA 1
ATOM 1646 C C . GLU A 1 196 ? -8.576 -13.088 31.230 1.00 68.44 196 GLU A C 1
ATOM 1648 O O . GLU A 1 196 ? -9.359 -14.035 31.246 1.00 68.44 196 GLU A O 1
ATOM 1653 N N . ILE A 1 197 ? -8.897 -11.906 30.695 1.00 70.94 197 ILE A N 1
ATOM 1654 C CA . ILE A 1 197 ? -10.190 -11.614 30.066 1.00 70.94 197 ILE A CA 1
ATOM 1655 C C . ILE A 1 197 ? -10.479 -12.590 28.916 1.00 70.94 197 ILE A C 1
ATOM 1657 O O . ILE A 1 197 ? -11.635 -12.945 28.691 1.00 70.94 197 ILE A O 1
ATOM 1661 N N . LYS A 1 198 ? -9.435 -13.091 28.240 1.00 69.50 198 LYS A N 1
ATOM 1662 C CA . LYS A 1 198 ? -9.552 -14.076 27.152 1.00 69.50 198 LYS A CA 1
ATOM 1663 C C . LYS A 1 198 ? -10.179 -15.406 27.581 1.00 69.50 198 LYS A C 1
ATOM 1665 O O . LYS A 1 198 ? -10.646 -16.145 26.723 1.00 69.50 198 LYS A O 1
ATOM 1670 N N . LYS A 1 199 ? -10.203 -15.719 28.882 1.00 78.38 199 LYS A N 1
ATOM 1671 C CA . LYS A 1 199 ? -10.832 -16.939 29.419 1.00 78.38 199 LYS A CA 1
ATOM 1672 C C . LYS A 1 199 ? -12.364 -16.896 29.315 1.00 78.38 199 LYS A C 1
ATOM 1674 O O . LYS A 1 199 ? -13.011 -17.936 29.394 1.00 78.38 199 LYS A O 1
ATOM 1679 N N . TYR A 1 200 ? -12.951 -15.709 29.147 1.00 79.62 200 TYR A N 1
ATOM 1680 C CA . TYR A 1 200 ? -14.395 -15.510 29.156 1.00 79.62 200 TYR A CA 1
ATOM 1681 C C . TYR A 1 200 ? -14.948 -15.284 27.745 1.00 79.62 200 TYR A C 1
ATOM 1683 O O . TYR A 1 200 ? -14.602 -14.314 27.078 1.00 79.62 200 TYR A O 1
ATOM 1691 N N . ASN A 1 201 ? -15.915 -16.110 27.333 1.00 80.62 201 ASN A N 1
ATOM 1692 C CA . ASN A 1 201 ? -16.634 -15.928 26.061 1.00 80.62 201 ASN A CA 1
ATOM 1693 C C . ASN A 1 201 ? -17.489 -14.649 26.035 1.00 80.62 201 ASN A C 1
ATOM 1695 O O . ASN A 1 201 ? -17.807 -14.123 24.970 1.00 80.62 201 ASN A O 1
ATOM 1699 N N . ARG A 1 202 ? -17.931 -14.174 27.208 1.00 83.56 202 ARG A N 1
ATOM 1700 C CA . ARG A 1 202 ? -18.747 -12.964 27.368 1.00 83.56 202 ARG A CA 1
ATOM 1701 C C . ARG A 1 202 ? -18.307 -12.222 28.621 1.00 83.56 202 ARG A C 1
ATOM 1703 O O . ARG A 1 202 ? -18.391 -12.765 29.717 1.00 83.56 202 ARG A O 1
ATOM 1710 N N . LEU A 1 203 ? -17.901 -10.966 28.455 1.00 84.62 203 LEU A N 1
ATOM 1711 C CA . LEU A 1 203 ? -17.518 -10.075 29.547 1.00 84.62 203 LEU A CA 1
ATOM 1712 C C . LEU A 1 203 ? -18.369 -8.802 29.496 1.00 84.62 203 LEU A C 1
ATOM 1714 O O . LEU A 1 203 ? -18.617 -8.251 28.427 1.00 84.62 203 LEU A O 1
ATOM 1718 N N . THR A 1 204 ? -18.806 -8.315 30.659 1.00 85.50 204 THR A N 1
ATOM 1719 C CA . THR A 1 204 ? -19.479 -7.014 30.783 1.00 85.50 204 THR A CA 1
ATOM 1720 C C . THR A 1 204 ? -18.666 -6.086 31.672 1.00 85.50 204 THR A C 1
ATOM 1722 O O . THR A 1 204 ? -18.532 -6.325 32.870 1.00 85.50 204 THR A O 1
ATOM 1725 N N . ILE A 1 205 ? -18.178 -4.989 31.098 1.00 83.62 205 ILE A N 1
ATOM 1726 C CA . ILE A 1 205 ? -17.404 -3.979 31.822 1.00 83.62 205 ILE A CA 1
ATOM 1727 C C . ILE A 1 205 ? -18.372 -2.993 32.479 1.00 83.62 205 ILE A C 1
ATOM 1729 O O . ILE A 1 205 ? -19.086 -2.252 31.799 1.00 83.62 205 ILE A O 1
ATOM 1733 N N . LYS A 1 206 ? -18.396 -2.976 33.813 1.00 84.12 206 LYS A N 1
ATOM 1734 C CA . LYS A 1 206 ? -19.216 -2.053 34.608 1.00 84.12 206 LYS A CA 1
ATOM 1735 C C . LYS A 1 206 ? -18.348 -0.952 35.203 1.00 84.12 206 LYS A C 1
ATOM 1737 O O . LYS A 1 206 ? -17.181 -1.154 35.501 1.00 84.12 206 LYS A O 1
ATOM 1742 N N . GLY A 1 207 ? -18.932 0.227 35.367 1.00 82.06 207 GLY A N 1
ATOM 1743 C CA . GLY A 1 207 ? -18.266 1.380 35.963 1.00 82.06 207 GLY A CA 1
ATOM 1744 C C . GLY A 1 207 ? -19.158 2.607 35.887 1.00 82.06 207 GLY A C 1
ATOM 1745 O O . GLY A 1 207 ? -20.129 2.620 35.122 1.00 82.06 207 GLY A O 1
ATOM 1746 N N . GLN A 1 208 ? -18.819 3.652 36.630 1.00 85.12 208 GLN A N 1
ATOM 1747 C CA . GLN A 1 208 ? -19.550 4.918 36.602 1.00 85.12 208 GLN A CA 1
ATOM 1748 C C . GLN A 1 208 ? -19.448 5.602 35.219 1.00 85.12 208 GLN A C 1
ATOM 1750 O O . GLN A 1 208 ? -18.547 5.282 34.425 1.00 85.12 208 GLN A O 1
ATOM 1755 N N . PRO A 1 209 ? -20.382 6.499 34.855 1.00 84.62 209 PRO A N 1
ATOM 1756 C CA . PRO A 1 209 ? -20.211 7.382 33.702 1.00 84.62 209 PRO A CA 1
ATOM 1757 C C . PRO A 1 209 ? -18.860 8.108 33.776 1.00 84.62 209 PRO A C 1
ATOM 1759 O O . PRO A 1 209 ? -18.426 8.496 34.851 1.00 84.62 209 PRO A O 1
ATOM 1762 N N . GLY A 1 210 ? -18.154 8.229 32.651 1.00 81.00 210 GLY A N 1
ATOM 1763 C CA . GLY A 1 210 ? -16.826 8.857 32.627 1.00 81.00 210 GLY A CA 1
ATOM 1764 C C . GLY A 1 210 ? -15.656 7.984 33.109 1.00 81.00 210 GLY A C 1
ATOM 1765 O O . GLY A 1 210 ? -14.516 8.371 32.896 1.00 81.00 210 GLY A O 1
ATOM 1766 N N . ALA A 1 211 ? -15.889 6.772 33.630 1.00 82.12 211 ALA A N 1
ATOM 1767 C CA . ALA A 1 211 ? -14.831 5.859 34.103 1.00 82.12 211 ALA A CA 1
ATOM 1768 C C . ALA A 1 211 ? -13.923 5.263 32.996 1.00 82.12 211 ALA A C 1
ATOM 1770 O O . ALA A 1 211 ? -13.323 4.212 33.179 1.00 82.12 211 ALA A O 1
ATOM 1771 N N . GLY A 1 212 ? -13.883 5.856 31.801 1.00 82.25 212 GLY A N 1
ATOM 1772 C CA . GLY A 1 212 ? -12.972 5.427 30.737 1.00 82.25 212 GLY A CA 1
ATOM 1773 C C . GLY A 1 212 ? -13.354 4.141 29.994 1.00 82.25 212 GLY A C 1
ATOM 1774 O O . GLY A 1 212 ? -12.584 3.701 29.153 1.00 82.25 212 GLY A O 1
ATOM 1775 N N . LYS A 1 213 ? -14.545 3.557 30.201 1.00 87.00 213 LYS A N 1
ATOM 1776 C CA . LYS A 1 213 ? -14.976 2.303 29.532 1.00 87.00 213 LYS A CA 1
ATOM 1777 C C . LYS A 1 213 ? -14.823 2.332 28.003 1.00 87.00 213 LYS A C 1
ATOM 1779 O O . LYS A 1 213 ? -14.295 1.403 27.403 1.00 87.00 213 LYS A O 1
ATOM 1784 N N . THR A 1 214 ? -15.255 3.418 27.365 1.00 87.12 214 THR A N 1
ATOM 1785 C CA . THR A 1 214 ? -15.113 3.599 25.911 1.00 87.12 214 THR A CA 1
ATOM 1786 C C . THR A 1 214 ? -13.653 3.770 25.498 1.00 87.12 214 THR A C 1
ATOM 1788 O O . THR A 1 214 ? -13.252 3.288 24.441 1.00 87.12 214 THR A O 1
ATOM 1791 N N . LEU A 1 215 ? -12.861 4.463 26.322 1.00 85.94 215 LEU A N 1
ATOM 1792 C CA . LEU A 1 215 ? -11.438 4.691 26.077 1.00 85.94 215 LEU A CA 1
ATOM 1793 C C . LEU A 1 215 ? -10.668 3.371 26.123 1.00 85.94 215 LEU A C 1
ATOM 1795 O O . LEU A 1 215 ? -9.906 3.084 25.207 1.00 85.94 215 LEU A O 1
ATOM 1799 N N . LEU A 1 216 ? -10.964 2.548 27.130 1.00 85.31 216 LEU A N 1
ATOM 1800 C CA . LEU A 1 216 ? -10.472 1.187 27.270 1.00 85.31 216 LEU A CA 1
ATOM 1801 C C . LEU A 1 216 ? -10.751 0.374 26.007 1.00 85.31 216 LEU A C 1
ATOM 1803 O O . LEU A 1 216 ? -9.809 -0.088 25.379 1.00 85.31 216 LEU A O 1
ATOM 1807 N N . LEU A 1 217 ? -12.011 0.260 25.570 1.00 87.75 217 LEU A N 1
ATOM 1808 C CA . LEU A 1 217 ? -12.356 -0.529 24.377 1.00 87.75 217 LEU A CA 1
ATOM 1809 C C . LEU A 1 217 ? -11.624 -0.054 23.109 1.00 87.75 217 LEU A C 1
ATOM 1811 O O . LEU A 1 217 ? -11.171 -0.876 22.313 1.00 87.75 217 LEU A O 1
ATOM 1815 N N . LYS A 1 218 ? -11.474 1.265 22.928 1.00 89.31 218 LYS A N 1
ATOM 1816 C CA . LYS A 1 218 ? -10.697 1.837 21.817 1.00 89.31 218 LYS A CA 1
ATOM 1817 C C . LYS A 1 218 ? -9.215 1.483 21.924 1.00 89.31 218 LYS A C 1
ATOM 1819 O O . LYS A 1 218 ? -8.611 1.131 20.913 1.00 89.31 218 LYS A O 1
ATOM 1824 N N . TYR A 1 219 ? -8.654 1.544 23.130 1.00 87.12 219 TYR A N 1
ATOM 1825 C CA . TYR A 1 219 ? -7.273 1.161 23.394 1.00 87.12 219 TYR A CA 1
ATOM 1826 C C . TYR A 1 219 ? -7.036 -0.318 23.066 1.00 87.12 219 TYR A C 1
ATOM 1828 O O . TYR A 1 219 ? -6.078 -0.620 22.363 1.00 87.12 219 TYR A O 1
ATOM 1836 N N . LEU A 1 220 ? -7.945 -1.228 23.443 1.00 84.81 220 LEU A N 1
ATOM 1837 C CA . LEU A 1 220 ? -7.790 -2.668 23.163 1.00 84.81 220 LEU A CA 1
ATOM 1838 C C . LEU A 1 220 ? -7.656 -2.954 21.668 1.00 84.81 220 LEU A C 1
ATOM 1840 O O . LEU A 1 220 ? -6.768 -3.681 21.224 1.00 84.81 220 LEU A O 1
ATOM 1844 N N . VAL A 1 221 ? -8.547 -2.349 20.889 1.00 88.75 221 VAL A N 1
ATOM 1845 C CA . VAL A 1 221 ? -8.619 -2.537 19.440 1.00 88.75 221 VAL A CA 1
ATOM 1846 C C . VAL A 1 221 ? -7.409 -1.900 18.754 1.00 88.75 221 VAL A C 1
ATOM 1848 O O . VAL A 1 221 ? -6.854 -2.481 17.821 1.00 88.75 221 VAL A O 1
ATOM 1851 N N . LEU A 1 222 ? -6.960 -0.736 19.238 1.00 88.56 222 LEU A N 1
ATOM 1852 C CA . LEU A 1 222 ? -5.754 -0.070 18.748 1.00 88.56 222 LEU A CA 1
ATOM 1853 C C . LEU A 1 222 ? -4.489 -0.893 19.038 1.00 88.56 222 LEU A C 1
ATOM 1855 O O . LEU A 1 222 ? -3.665 -1.079 18.140 1.00 88.56 222 LEU A O 1
ATOM 1859 N N . SER A 1 223 ? -4.346 -1.405 20.263 1.00 84.50 223 SER A N 1
ATOM 1860 C CA . SER A 1 223 ? -3.211 -2.232 20.684 1.00 84.50 223 SER A CA 1
ATOM 1861 C C . SER A 1 223 ? -3.128 -3.518 19.862 1.00 84.50 223 SER A C 1
ATOM 1863 O O . SER A 1 223 ? -2.070 -3.815 19.306 1.00 84.50 223 SER A O 1
ATOM 1865 N N . TRP A 1 224 ? -4.259 -4.206 19.655 1.00 86.44 224 TRP A N 1
ATOM 1866 C CA . TRP A 1 224 ? -4.330 -5.366 18.759 1.00 86.44 224 TRP A CA 1
ATOM 1867 C C . TRP A 1 224 ? -3.912 -5.020 17.322 1.00 86.44 224 TRP A C 1
ATOM 1869 O O . TRP A 1 224 ? -3.085 -5.713 16.725 1.00 86.44 224 TRP A O 1
ATOM 1879 N N . ALA A 1 225 ? -4.449 -3.930 16.760 1.00 87.62 225 ALA A N 1
ATOM 1880 C CA . ALA A 1 225 ? -4.197 -3.558 15.370 1.00 87.62 225 ALA A CA 1
ATOM 1881 C C . ALA A 1 225 ? -2.718 -3.252 15.107 1.00 87.62 225 ALA A C 1
ATOM 1883 O O . ALA A 1 225 ? -2.218 -3.574 14.027 1.00 87.62 225 ALA A O 1
ATOM 1884 N N . ARG A 1 226 ? -2.014 -2.660 16.083 1.00 84.69 226 ARG A N 1
ATOM 1885 C CA . ARG A 1 226 ? -0.575 -2.381 15.990 1.00 84.69 226 ARG A CA 1
ATOM 1886 C C . ARG A 1 226 ? 0.281 -3.623 16.165 1.00 84.69 226 ARG A C 1
ATOM 1888 O O . ARG A 1 226 ? 1.148 -3.857 15.326 1.00 84.69 226 ARG A O 1
ATOM 1895 N N . GLU A 1 227 ? 0.029 -4.417 17.205 1.00 83.50 227 GLU A N 1
ATOM 1896 C CA . GLU A 1 227 ? 0.793 -5.643 17.469 1.00 83.50 227 GLU A CA 1
ATOM 1897 C C . GLU A 1 227 ? 0.712 -6.595 16.268 1.00 83.50 227 GLU A C 1
ATOM 1899 O O . GLU A 1 227 ? 1.719 -7.132 15.807 1.00 83.50 227 GLU A O 1
ATOM 1904 N N . LYS A 1 228 ? -0.485 -6.734 15.687 1.00 81.19 228 LYS A N 1
ATOM 1905 C CA . LYS A 1 228 ? -0.740 -7.618 14.545 1.00 81.19 228 LYS A CA 1
ATOM 1906 C C . LYS A 1 228 ? -0.574 -6.935 13.187 1.00 81.19 228 LYS A C 1
ATOM 1908 O O . LYS A 1 228 ? -0.894 -7.554 12.172 1.00 81.19 228 LYS A O 1
ATOM 1913 N N . LEU A 1 229 ? -0.078 -5.695 13.107 1.00 75.12 229 LEU A N 1
ATOM 1914 C CA . LEU A 1 229 ? 0.039 -4.964 11.834 1.00 75.12 229 LEU A CA 1
ATOM 1915 C C . LEU A 1 229 ? 0.978 -5.658 10.840 1.00 75.12 229 LEU A C 1
ATOM 1917 O O . LEU A 1 229 ? 0.734 -5.636 9.633 1.00 75.12 229 LEU A O 1
ATOM 1921 N N . LYS A 1 230 ? 2.054 -6.260 11.356 1.00 72.94 230 LYS A N 1
ATOM 1922 C CA . LYS A 1 230 ? 3.064 -6.979 10.566 1.00 72.94 230 LYS A CA 1
ATOM 1923 C C . LYS A 1 230 ? 2.770 -8.476 10.441 1.00 72.94 230 LYS A C 1
ATOM 1925 O O . LYS A 1 230 ? 3.439 -9.157 9.674 1.00 72.94 230 LYS A O 1
ATOM 1930 N N . THR A 1 231 ? 1.773 -8.975 11.166 1.00 74.06 231 THR A N 1
ATOM 1931 C CA . THR A 1 231 ? 1.450 -10.401 11.234 1.00 74.06 231 THR A CA 1
ATOM 1932 C C . THR A 1 231 ? 0.301 -10.730 10.286 1.00 74.06 231 THR A C 1
ATOM 1934 O O . THR A 1 231 ? -0.745 -10.074 10.312 1.00 74.06 231 TH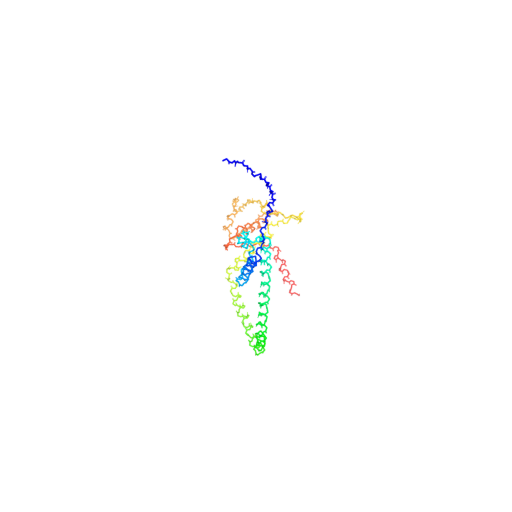R A O 1
ATOM 1937 N N . SER A 1 232 ? 0.474 -11.787 9.493 1.00 65.31 232 SER A N 1
ATOM 1938 C CA . SER A 1 232 ? -0.576 -12.363 8.637 1.00 65.31 232 SER A CA 1
ATOM 1939 C C . SER A 1 232 ? -1.499 -13.339 9.383 1.00 65.31 232 SER A C 1
ATOM 1941 O O . SER A 1 232 ? -2.341 -13.969 8.761 1.00 65.31 232 SER A O 1
ATOM 1943 N N . SER A 1 233 ? -1.322 -13.498 10.700 1.00 62.84 233 SER A N 1
ATOM 1944 C CA . SER A 1 233 ? -2.144 -14.393 11.520 1.00 62.84 233 SER A CA 1
ATOM 1945 C C . SER A 1 233 ? -3.546 -13.811 11.723 1.00 62.84 233 SER A C 1
ATOM 1947 O O . SER A 1 233 ? -3.712 -12.604 11.950 1.00 62.84 233 SER A O 1
ATOM 1949 N N . ASN A 1 234 ? -4.523 -14.711 11.630 1.00 61.94 234 ASN A N 1
ATOM 1950 C CA . ASN A 1 234 ? -5.959 -14.453 11.538 1.00 61.94 234 ASN A CA 1
ATOM 1951 C C . ASN A 1 234 ? -6.726 -14.897 12.786 1.00 61.94 234 ASN A C 1
ATOM 1953 O O . ASN A 1 234 ? -7.945 -15.006 12.732 1.00 61.94 234 ASN A O 1
ATOM 1957 N N . GLU A 1 235 ? -6.033 -15.189 13.884 1.00 63.38 235 GLU A N 1
ATOM 1958 C CA . GLU A 1 235 ? -6.627 -16.042 14.914 1.00 63.38 235 GLU A CA 1
ATOM 1959 C C . GLU A 1 235 ? -7.748 -15.377 15.715 1.00 63.38 235 GLU A C 1
ATOM 1961 O O . GLU A 1 235 ? -8.623 -16.106 16.142 1.00 63.38 235 GLU A O 1
ATOM 1966 N N . ASP A 1 236 ? -7.827 -14.039 15.790 1.00 76.19 236 ASP A N 1
ATOM 1967 C CA . ASP A 1 236 ? -9.008 -13.322 16.302 1.00 76.19 236 ASP A CA 1
ATOM 1968 C C . ASP A 1 236 ? -9.025 -11.858 15.825 1.00 76.19 236 ASP A C 1
ATOM 1970 O O . ASP A 1 236 ? -8.100 -11.092 16.121 1.00 76.19 236 ASP A O 1
ATOM 1974 N N . VAL A 1 237 ? -10.073 -11.443 15.100 1.00 83.31 237 VAL A N 1
ATOM 1975 C CA . VAL A 1 237 ? -10.244 -10.061 14.609 1.00 83.31 237 VAL A CA 1
ATOM 1976 C C . VAL A 1 237 ? -11.254 -9.317 15.492 1.00 83.31 237 VAL A C 1
ATOM 1978 O O . VAL A 1 237 ? -12.450 -9.601 15.413 1.00 83.31 237 VAL A O 1
ATOM 1981 N N . PRO A 1 238 ? -10.828 -8.348 16.326 1.00 87.06 238 PRO A N 1
ATOM 1982 C CA . PRO A 1 238 ? -11.733 -7.605 17.186 1.00 87.06 238 PRO A CA 1
ATOM 1983 C C . PRO A 1 238 ? -12.577 -6.639 16.359 1.00 87.06 238 PRO A C 1
ATOM 1985 O O . PRO A 1 238 ? -12.055 -5.908 15.521 1.00 87.06 238 PRO A O 1
ATOM 1988 N N . ILE A 1 239 ? -13.876 -6.585 16.651 1.00 87.81 239 ILE A N 1
ATOM 1989 C CA . ILE A 1 239 ? -14.821 -5.655 16.029 1.00 87.81 239 ILE A CA 1
ATOM 1990 C C . ILE A 1 239 ? -15.361 -4.718 17.110 1.00 87.81 239 ILE A C 1
ATOM 1992 O O . ILE A 1 239 ? -16.044 -5.149 18.037 1.00 87.81 239 ILE A O 1
ATOM 1996 N N . LEU A 1 240 ? -15.071 -3.419 16.984 1.00 88.75 240 LEU A N 1
ATOM 1997 C CA . LEU A 1 240 ? -15.614 -2.398 17.879 1.00 88.75 240 LEU A CA 1
ATOM 1998 C C . LEU A 1 240 ? -16.938 -1.857 17.343 1.00 88.75 240 LEU A C 1
ATOM 2000 O O . LEU A 1 240 ? -16.962 -1.061 16.401 1.00 88.75 240 LEU A O 1
ATOM 2004 N N . LEU A 1 241 ? -18.030 -2.264 17.982 1.00 87.56 241 LEU A N 1
ATOM 2005 C CA . LEU A 1 241 ? -19.379 -1.834 17.645 1.00 87.56 241 LEU A CA 1
ATOM 2006 C C . LEU A 1 241 ? -19.841 -0.729 18.600 1.00 87.56 241 LEU A C 1
ATOM 2008 O O . LEU A 1 241 ? -20.049 -0.943 19.793 1.00 87.56 241 LEU A O 1
ATOM 2012 N N . GLU A 1 242 ? -20.008 0.473 18.066 1.00 85.62 242 GLU A N 1
ATOM 2013 C CA . GLU A 1 242 ? -20.562 1.606 18.801 1.00 85.62 242 GLU A CA 1
ATOM 2014 C C . GLU A 1 242 ? -22.092 1.535 18.751 1.00 85.62 242 GLU A C 1
ATOM 2016 O O . GLU A 1 242 ? -22.703 2.006 17.796 1.00 85.62 242 GLU A O 1
ATOM 2021 N N . LEU A 1 243 ? -22.705 0.930 19.775 1.00 84.50 243 LEU A N 1
ATOM 2022 C CA . LEU A 1 243 ? -24.142 0.612 19.796 1.00 84.50 243 LEU A CA 1
ATOM 2023 C C . LEU A 1 243 ? -25.055 1.816 19.516 1.00 84.50 243 LEU A C 1
ATOM 2025 O O . LEU A 1 243 ? -26.081 1.658 18.866 1.00 84.50 243 LEU A O 1
ATOM 2029 N N . TYR A 1 244 ? -24.664 3.024 19.934 1.00 79.50 244 TYR A N 1
ATOM 2030 C CA . TYR A 1 244 ? -25.452 4.234 19.679 1.00 79.50 244 TYR A CA 1
ATOM 2031 C C . TYR A 1 244 ? -25.634 4.532 18.181 1.00 79.50 244 TYR A C 1
ATOM 2033 O O . TYR A 1 244 ? -26.650 5.091 17.797 1.00 79.50 244 TYR A O 1
ATOM 2041 N N . ARG A 1 245 ? -24.691 4.113 17.325 1.00 74.19 245 ARG A N 1
ATOM 2042 C CA . ARG A 1 245 ? -24.737 4.349 15.872 1.00 74.19 245 ARG A CA 1
ATOM 2043 C C . ARG A 1 245 ? -25.662 3.388 15.134 1.00 74.19 245 ARG A C 1
ATOM 2045 O O . ARG A 1 245 ? -25.982 3.632 13.977 1.00 74.19 245 ARG A O 1
ATOM 2052 N N . LEU A 1 246 ? -26.033 2.275 15.763 1.00 70.19 246 LEU A N 1
ATOM 2053 C CA . LEU A 1 246 ? -26.917 1.289 15.147 1.00 70.19 246 LEU A CA 1
ATOM 2054 C C . LEU A 1 246 ? -28.378 1.725 15.197 1.00 70.19 246 LEU A C 1
ATOM 2056 O O . LEU A 1 246 ? -29.096 1.483 14.232 1.00 70.19 246 LEU A O 1
ATOM 2060 N N . ASN A 1 247 ? -28.776 2.443 16.249 1.00 68.94 247 ASN A N 1
ATOM 2061 C CA . ASN A 1 247 ? -30.116 3.017 16.331 1.00 68.94 247 ASN A CA 1
ATOM 2062 C C . ASN A 1 247 ? -30.382 3.970 15.154 1.00 68.94 247 ASN A C 1
ATOM 2064 O O . ASN A 1 247 ? -31.427 3.885 14.518 1.00 68.94 247 ASN A O 1
ATOM 2068 N N . ASP A 1 248 ? -29.417 4.821 14.796 1.00 61.34 248 ASP A N 1
ATOM 2069 C CA . ASP A 1 248 ? -29.589 5.807 13.718 1.00 61.34 248 ASP A CA 1
ATOM 2070 C C . ASP A 1 248 ? -29.769 5.164 12.329 1.00 61.34 248 ASP A C 1
ATOM 2072 O O . ASP A 1 248 ? -30.490 5.691 11.477 1.00 61.34 248 ASP A O 1
ATOM 2076 N N . ILE A 1 249 ? -29.127 4.014 12.088 1.00 60.22 249 ILE A N 1
ATOM 2077 C CA . ILE A 1 249 ? -29.226 3.272 10.821 1.00 60.22 249 ILE A CA 1
ATOM 2078 C C . ILE A 1 249 ? -30.606 2.623 10.689 1.00 60.22 249 ILE A C 1
ATOM 2080 O O . ILE A 1 249 ? -31.185 2.643 9.605 1.00 60.22 249 ILE A O 1
ATOM 2084 N N . GLU A 1 250 ? -31.151 2.094 11.784 1.00 57.88 250 GLU A N 1
ATOM 2085 C CA . GLU A 1 250 ? -32.486 1.493 11.811 1.00 57.88 250 GLU A CA 1
ATOM 2086 C C . GLU A 1 250 ? -33.570 2.555 11.557 1.00 57.88 250 GLU A C 1
ATOM 2088 O O . GLU A 1 250 ? -34.432 2.365 10.700 1.00 57.88 250 GLU A O 1
ATOM 2093 N N . PHE A 1 251 ? -33.448 3.737 12.175 1.00 54.25 251 PHE A N 1
ATOM 2094 C CA . PHE A 1 251 ? -34.321 4.884 11.892 1.00 54.25 251 PHE A CA 1
ATOM 2095 C C . PHE A 1 251 ? -34.198 5.390 10.446 1.00 54.25 251 PHE A C 1
ATOM 2097 O O . PHE A 1 251 ? -35.203 5.713 9.814 1.00 54.25 251 PHE A O 1
ATOM 2104 N N . SER A 1 252 ? -32.987 5.426 9.886 1.00 53.41 252 SER A N 1
ATOM 2105 C CA . SER A 1 252 ? -32.762 5.859 8.499 1.00 53.41 252 SER A CA 1
ATOM 2106 C C . SER A 1 252 ? -33.310 4.856 7.474 1.00 53.41 252 SER A C 1
ATOM 2108 O O . SER A 1 252 ? -33.881 5.257 6.463 1.00 53.41 252 SER A O 1
ATOM 2110 N N . ALA A 1 253 ? -33.185 3.552 7.737 1.00 55.12 253 ALA A N 1
ATOM 2111 C CA . ALA A 1 253 ? -33.719 2.491 6.882 1.00 55.12 253 ALA A CA 1
ATOM 2112 C C . ALA A 1 253 ? -35.255 2.404 6.935 1.00 55.12 253 ALA A C 1
ATOM 2114 O O . ALA A 1 253 ? -35.886 2.054 5.937 1.00 55.12 253 ALA A O 1
ATOM 2115 N N . LEU A 1 254 ? -35.859 2.748 8.076 1.00 51.84 254 LEU A N 1
ATOM 2116 C CA . LEU A 1 254 ? -37.312 2.853 8.225 1.00 51.84 254 LEU A CA 1
ATOM 2117 C C . LEU A 1 254 ? -37.881 4.098 7.523 1.00 51.84 254 LEU A C 1
ATOM 2119 O O . LEU A 1 254 ? -38.946 4.012 6.920 1.00 51.84 254 LEU A O 1
ATOM 2123 N N . ASN A 1 255 ? -37.150 5.217 7.510 1.00 51.09 255 ASN A N 1
ATOM 2124 C CA . ASN A 1 255 ? -37.572 6.453 6.835 1.00 51.09 255 ASN A CA 1
ATOM 2125 C C . ASN A 1 255 ? -37.402 6.440 5.303 1.00 51.09 255 ASN A C 1
ATOM 2127 O O . ASN A 1 255 ? -37.968 7.292 4.630 1.00 51.09 255 ASN A O 1
ATOM 2131 N N . LEU A 1 256 ? -36.658 5.484 4.734 1.00 50.47 256 LEU A N 1
ATOM 2132 C CA . LEU A 1 256 ? -36.522 5.299 3.278 1.00 50.47 256 LEU A CA 1
ATOM 2133 C C . LEU A 1 256 ? -37.619 4.408 2.663 1.00 50.47 256 LEU A C 1
ATOM 2135 O O . LEU A 1 256 ? -37.596 4.147 1.462 1.00 50.47 256 LEU A O 1
ATOM 2139 N N . LYS A 1 257 ? -38.561 3.912 3.474 1.00 44.09 257 LYS A N 1
ATOM 2140 C CA . LYS A 1 257 ? -39.702 3.090 3.034 1.00 44.09 257 LYS A CA 1
ATOM 2141 C C . LYS A 1 257 ? -41.014 3.871 2.865 1.00 44.09 257 LYS A C 1
ATOM 2143 O O . LYS A 1 257 ? -42.056 3.235 2.712 1.00 44.09 257 LYS A O 1
ATOM 2148 N N . HIS A 1 258 ? -40.971 5.203 2.871 1.00 40.88 258 HIS A N 1
ATOM 2149 C CA . HIS A 1 258 ? -42.130 6.061 2.617 1.00 40.88 258 HIS A CA 1
ATOM 2150 C C . HIS A 1 258 ? -41.946 6.931 1.378 1.00 40.88 258 HIS A C 1
ATOM 2152 O O . HIS A 1 258 ? -40.836 7.478 1.203 1.00 40.88 258 HIS A O 1
#

Foldseek 3Di:
DDDDDDDDDDDDDPPDDDDDDQPVVLVVVLLVVLLVVLVVCLVVVHDDDLVVQCVVPVPPPRPQHSVNSSVSNVVSNVVSNVVVVVVVVVVVVVVCVVPVVVVVVVVVVCCVVCVVVVVVVVVVCCVVVVVVCVVCVVDDLVVVLVVLLVVLVVLQVVLQFDQDPVCNPDTHGLVVPDDDDFDADPVPRDTDDPVCCVVDPDDDDDDDPPPCPVSVVSVVLNVVSVVCNVPSDDPDHDDDDPPVVVVVVVVVVVVVVD